Protein AF-A0A061ILE4-F1 (afdb_monomer_lite)

Sequence (255 aa):
MALQRTWSLLLLLVLTLLGLGLVQPSYGQNQMYQRFLRQHVSPQETGGNDNYCNLMMQRRKMTSRQCKHFNTFIHEDIWNIRGICSTSNIQCKNGRMNCHEGVMKVALVAAMEPSLKAWGLLVFLLCLQYSSLAQSTSRREFMEYHHLSPHKEFSGYSCDVLMTEKGLKPKISHSFVYMAWYKVEHICISGNWKDRYRNSYVWAQTPIKVLECHRENFKGKYIEKRSYNYVQFHCNADGYVDSIEDMKVLEPIFA

Secondary structure (DSSP, 8-state):
-HHHHHHHHHHHHHHHHHHTTSS--SHHHHHHHHHHHHHHB---TT--SHHHHHHHHHHTTSSSSS--SEEEEE-S-HHHHHHHTTSPPB--TTS-S-B------EEEEE-------SSHHHHHHHHHHHHTS---HHHHHHHHHTEE-TTS-GGG--HHHHHHHTT----SEEEEEES-HHHHHHHT--SSGGGSSS-EEEE-SS-EEEEEEEE-TTTSPEEEEEEEEEEEEEE-TTS-EEEEEEEEEEEE---

Organism: Cricetulus griseus (NCBI:txid10029)

InterPro domains:
  IPR001427 Pancreatic ribonuclease [PR00794] (53-72)
  IPR001427 Pancreatic ribonuclease [PR00794] (73-92)
  IPR023411 Ribonuclease A, active site [PS00127] (67-73)
  IPR023412 Ribonuclease A-domain [PF00074] (32-109)
  IPR023412 Ribonuclease A-domain [SM00092] (29-124)
  IPR036816 Ribonuclease A-like domain superfamily [G3DSA:3.10.130.10] (27-115)
  IPR036816 Ribonuclease A-like domain superfamily [G3DSA:3.10.130.10] (140-245)
  IPR036816 Ribonuclease A-like domain superfamily [SSF54076] (29-106)
  IPR036816 Ribonuclease A-like domain superfamily [SSF54076] (138-248)
  IPR042402 Epididymal secretory protein E3-alpha/beta [PTHR16788] (112-254)

Foldseek 3Di:
DVVVVVVVVVVVVVVVCVVVVVDDDVPVVVVVVVLCCLFAEDQDPPDADPVNVVVSCVVSVCCPPDHDQKGKHFNDDPVVVVVQQVAAFDQDPVRDRRDGDDDTDIHIHHDDDDDDPPVVVVVVVVCVVVVVPDDDPLLVQCCLFAEDEPVDPPVPDDPVVSCVVSVPDDDQKDKHWYDHSRVQLCQLDDPDPVNNFAWDKGKDPFWTWMWMWGADPPPRGTDIWIATWTWIFTAHRNSGTRDTDDIDGPGTDDD

pLDDT: mean 78.3, std 15.73, range [33.81, 98.0]

Radius of gyration: 24.51 Å; chains: 1; bounding box: 54×62×64 Å

Structure (mmCIF, N/CA/C/O backbone):
data_AF-A0A061ILE4-F1
#
_entry.id   AF-A0A061ILE4-F1
#
loop_
_atom_site.group_PDB
_atom_site.id
_atom_site.type_symbol
_atom_site.label_atom_id
_atom_site.label_alt_id
_atom_site.label_comp_id
_atom_site.label_asym_id
_atom_site.label_entity_id
_atom_site.label_seq_id
_atom_site.pdbx_PDB_ins_code
_atom_site.Cartn_x
_atom_site.Cartn_y
_atom_site.Cartn_z
_atom_site.occupancy
_atom_site.B_iso_or_equiv
_atom_site.auth_seq_id
_atom_site.auth_comp_id
_atom_site.auth_asym_id
_atom_site.auth_atom_id
_atom_site.pdbx_PDB_model_num
ATOM 1 N N . MET A 1 1 ? -25.001 38.928 -28.299 1.00 56.56 1 MET A N 1
ATOM 2 C CA . MET A 1 1 ? -24.396 38.697 -29.636 1.00 56.56 1 MET A CA 1
ATOM 3 C C . MET A 1 1 ? -22.861 38.698 -29.643 1.00 56.56 1 MET A C 1
ATOM 5 O O . MET A 1 1 ? -22.291 37.904 -30.376 1.00 56.56 1 MET A O 1
ATOM 9 N N . ALA A 1 2 ? -22.171 39.512 -28.829 1.00 57.16 2 ALA A N 1
ATOM 10 C CA . ALA A 1 2 ? -20.699 39.530 -28.791 1.00 57.16 2 ALA A CA 1
ATOM 11 C C . ALA A 1 2 ? -20.061 38.224 -28.264 1.00 57.16 2 ALA A C 1
ATOM 13 O O . ALA A 1 2 ? -19.090 37.750 -28.841 1.00 57.16 2 ALA A O 1
ATOM 14 N N . LEU A 1 3 ? -20.650 37.601 -27.234 1.00 56.75 3 LEU A N 1
ATOM 15 C CA . LEU A 1 3 ? -20.123 36.373 -26.622 1.00 56.75 3 LEU A CA 1
ATOM 16 C C . LEU A 1 3 ? -20.155 35.171 -27.585 1.00 56.75 3 LEU A C 1
ATOM 18 O O . LEU A 1 3 ? -19.170 34.474 -27.755 1.00 56.75 3 LEU A O 1
ATOM 22 N N . GLN A 1 4 ? -21.245 34.960 -28.319 1.00 67.69 4 GLN A N 1
ATOM 23 C CA . GLN A 1 4 ? -21.324 33.859 -29.290 1.00 67.69 4 GLN A CA 1
ATOM 24 C C . GLN A 1 4 ? -20.306 34.010 -30.438 1.00 67.69 4 GLN A C 1
ATOM 26 O O . GLN A 1 4 ? -19.781 33.026 -30.963 1.00 67.69 4 GLN A O 1
ATOM 31 N N . ARG A 1 5 ? -19.978 35.261 -30.787 1.00 69.75 5 ARG A N 1
ATOM 32 C CA . ARG A 1 5 ? -18.995 35.597 -31.818 1.00 69.75 5 ARG A CA 1
ATOM 33 C C . ARG A 1 5 ? -17.562 35.327 -31.350 1.00 69.75 5 ARG A C 1
ATOM 35 O O . ARG A 1 5 ? -16.776 34.807 -32.134 1.00 69.75 5 ARG A O 1
ATOM 42 N N . THR A 1 6 ? -17.232 35.597 -30.084 1.00 71.25 6 THR A N 1
ATOM 43 C CA . THR A 1 6 ? -15.897 35.298 -29.532 1.00 71.25 6 THR A CA 1
ATOM 44 C C . THR A 1 6 ? -15.646 33.799 -29.403 1.00 71.25 6 THR A C 1
ATOM 46 O O . THR A 1 6 ? -14.559 33.346 -29.746 1.00 71.25 6 THR A O 1
ATOM 49 N N . TRP A 1 7 ? -16.652 33.009 -29.016 1.00 73.81 7 TRP A N 1
ATOM 50 C CA . TRP A 1 7 ? -16.546 31.544 -28.969 1.00 73.81 7 TRP A CA 1
ATOM 51 C C . TRP A 1 7 ? -16.378 30.925 -30.358 1.00 73.81 7 TRP A C 1
ATOM 53 O O . TRP A 1 7 ? -15.570 30.018 -30.536 1.00 73.81 7 TRP A O 1
ATOM 63 N N . SER A 1 8 ? -17.089 31.457 -31.355 1.00 83.19 8 SER A N 1
ATOM 64 C CA . SER A 1 8 ? -16.958 31.005 -32.746 1.00 83.19 8 SER A CA 1
ATOM 65 C C . SER A 1 8 ? -15.560 31.290 -33.304 1.00 83.19 8 SER A C 1
ATOM 67 O O . SER A 1 8 ? -14.971 30.438 -33.964 1.00 83.19 8 SER A O 1
ATOM 69 N N . LEU A 1 9 ? -14.997 32.465 -32.996 1.00 79.94 9 LEU A N 1
ATOM 70 C CA . LEU A 1 9 ? -13.635 32.839 -33.390 1.00 79.94 9 LEU A CA 1
ATOM 71 C C . LEU A 1 9 ? -12.571 32.009 -32.658 1.00 79.94 9 LEU A C 1
ATOM 73 O O . LEU A 1 9 ? -11.593 31.601 -33.279 1.00 79.94 9 LEU A O 1
ATOM 77 N N . LEU A 1 10 ? -12.777 31.713 -31.371 1.00 80.75 10 LEU A N 1
ATOM 78 C CA . LEU A 1 10 ? -11.893 30.844 -30.589 1.00 80.75 10 LEU A CA 1
ATOM 79 C C . LEU A 1 10 ? -11.884 29.413 -31.148 1.00 80.75 10 LEU A C 1
ATOM 81 O O . LEU A 1 10 ? -10.821 28.821 -31.310 1.00 80.75 10 LEU A O 1
ATOM 85 N N . LEU A 1 11 ? -13.056 28.872 -31.491 1.00 82.19 11 LEU A N 1
ATOM 86 C CA . LEU A 1 11 ? -13.186 27.543 -32.089 1.00 82.19 11 LEU A CA 1
ATOM 87 C C . LEU A 1 11 ? -12.475 27.471 -33.449 1.00 82.19 11 LEU A C 1
ATOM 89 O O . LEU A 1 11 ? -11.732 26.526 -33.706 1.00 82.19 11 LEU A O 1
ATOM 93 N N . LEU A 1 12 ? -12.655 28.493 -34.293 1.00 81.75 12 LEU A N 1
ATOM 94 C CA . LEU A 1 12 ? -11.963 28.616 -35.579 1.00 81.75 12 LEU A CA 1
ATOM 95 C C . LEU A 1 12 ? -10.441 28.701 -35.409 1.00 81.75 12 LEU A C 1
ATOM 97 O O . LEU A 1 12 ? -9.725 28.034 -36.148 1.00 81.75 12 LEU A O 1
ATOM 101 N N . LEU A 1 13 ? -9.947 29.455 -34.422 1.00 79.44 13 LEU A N 1
ATOM 102 C CA . LEU A 1 13 ? -8.519 29.544 -34.099 1.00 79.44 13 LEU A CA 1
ATOM 103 C C . LEU A 1 13 ? -7.943 28.188 -33.658 1.00 79.44 13 LEU A C 1
ATOM 105 O O . LEU A 1 13 ? -6.858 27.801 -34.077 1.00 79.44 13 LEU A O 1
ATOM 109 N N . VAL A 1 14 ? -8.671 27.442 -32.826 1.00 76.44 14 VAL A N 1
ATOM 110 C CA . VAL A 1 14 ? -8.242 26.108 -32.379 1.00 76.44 14 VAL A CA 1
ATOM 111 C C . VAL A 1 14 ? -8.195 25.130 -33.557 1.00 76.44 14 VAL A C 1
ATOM 113 O O . VAL A 1 14 ? -7.222 24.390 -33.700 1.00 76.44 14 VAL A O 1
ATOM 116 N N . LEU A 1 15 ? -9.199 25.159 -34.439 1.00 78.50 15 LEU A N 1
ATOM 117 C CA . LEU A 1 15 ? -9.256 24.308 -35.631 1.00 78.50 15 LEU A CA 1
ATOM 118 C C . LEU A 1 15 ? -8.153 24.637 -36.645 1.00 78.50 15 LEU A C 1
ATOM 120 O O . LEU A 1 15 ? -7.571 23.718 -37.221 1.00 78.50 15 LEU A O 1
ATOM 124 N N . THR A 1 16 ? -7.819 25.916 -36.845 1.00 76.75 16 THR A N 1
ATOM 125 C CA . THR A 1 16 ? -6.712 26.310 -37.730 1.00 76.75 16 THR A CA 1
ATOM 126 C C . THR A 1 16 ? -5.359 25.912 -37.150 1.00 76.75 16 THR A C 1
ATOM 128 O O . THR A 1 16 ? -4.532 25.376 -37.883 1.00 76.75 16 THR A O 1
ATOM 131 N N . LEU A 1 17 ? -5.144 26.069 -35.840 1.00 69.38 17 LEU A N 1
ATOM 132 C CA . LEU A 1 17 ? -3.928 25.604 -35.159 1.00 69.38 17 LEU A CA 1
ATOM 133 C C . LEU A 1 17 ? -3.758 24.072 -35.221 1.00 69.38 17 LEU A C 1
ATOM 135 O O . LEU A 1 17 ? -2.635 23.593 -35.395 1.00 69.38 17 LEU A O 1
ATOM 139 N N . LEU A 1 18 ? -4.858 23.311 -35.133 1.00 65.50 18 LEU A N 1
ATOM 140 C CA . LEU A 1 18 ? -4.886 21.854 -35.342 1.00 65.50 18 LEU A CA 1
ATOM 141 C C . LEU A 1 18 ? -4.580 21.473 -36.800 1.00 65.50 18 LEU A C 1
ATOM 143 O O . LEU A 1 18 ? -3.800 20.553 -37.034 1.00 65.50 18 LEU A O 1
ATOM 147 N N . GLY A 1 19 ? -5.147 22.190 -37.778 1.00 70.56 19 GLY A N 1
ATOM 148 C CA . GLY A 1 19 ? -4.909 21.961 -39.210 1.00 70.56 19 GLY A CA 1
ATOM 149 C C . GLY A 1 19 ? -3.493 22.325 -39.675 1.00 70.56 19 GLY A C 1
ATOM 150 O O . GLY A 1 19 ? -2.942 21.656 -40.544 1.00 70.56 19 GLY A O 1
ATOM 151 N N . LEU A 1 20 ? -2.878 23.339 -39.058 1.00 69.00 20 LEU A N 1
ATOM 152 C CA . LEU A 1 20 ? -1.485 23.752 -39.286 1.00 69.00 20 LEU A CA 1
ATOM 153 C C . LEU A 1 20 ? -0.460 22.859 -38.562 1.00 69.00 20 LEU A C 1
ATOM 155 O O . LEU A 1 20 ? 0.741 23.058 -38.725 1.00 69.00 20 LEU A O 1
ATOM 159 N N . GLY A 1 21 ? -0.905 21.898 -37.741 1.00 56.22 21 GLY A N 1
ATOM 160 C CA . GLY A 1 21 ? -0.025 20.991 -36.994 1.00 56.22 21 GLY A CA 1
ATOM 161 C C . GLY A 1 21 ? 0.789 21.657 -35.876 1.00 56.22 21 GLY A C 1
ATOM 162 O O . GLY A 1 21 ? 1.669 21.018 -35.302 1.00 56.22 21 GLY A O 1
ATOM 163 N N . LEU A 1 22 ? 0.491 22.919 -35.543 1.00 55.38 22 LEU A N 1
ATOM 164 C CA . LEU A 1 22 ? 1.151 23.687 -34.477 1.00 55.38 22 LEU A CA 1
ATOM 165 C C . LEU A 1 22 ? 0.725 23.224 -33.074 1.00 55.38 22 LEU A C 1
ATOM 167 O O . LEU A 1 22 ? 1.391 23.531 -32.088 1.00 55.38 22 LEU A O 1
ATOM 171 N N . VAL A 1 23 ? -0.361 22.451 -32.988 1.00 47.84 23 VAL A N 1
ATOM 172 C CA . VAL A 1 23 ? -0.778 21.714 -31.793 1.00 47.84 23 VAL A CA 1
ATOM 173 C C . VAL A 1 23 ? -0.857 20.235 -32.158 1.00 47.84 23 VAL A C 1
ATOM 175 O O . VAL A 1 23 ? -1.800 19.793 -32.811 1.00 47.84 23 VAL A O 1
ATOM 178 N N . GLN A 1 24 ? 0.145 19.459 -31.743 1.00 43.94 24 GLN A N 1
ATOM 179 C CA . GLN A 1 24 ? 0.098 18.003 -31.841 1.00 43.94 24 GLN A CA 1
ATOM 180 C C . GLN A 1 24 ? -0.655 17.432 -30.630 1.00 43.94 24 GLN A C 1
ATOM 182 O O . GLN A 1 24 ? -0.154 17.527 -29.507 1.00 43.94 24 GLN A O 1
ATOM 187 N N . PRO A 1 25 ? -1.826 16.795 -30.802 1.00 42.69 25 PRO A N 1
ATOM 188 C CA . PRO A 1 25 ? -2.352 15.910 -29.771 1.00 42.69 25 PRO A CA 1
ATOM 189 C C . PRO A 1 25 ? -1.320 14.808 -29.470 1.00 42.69 25 PRO A C 1
ATOM 191 O O . PRO A 1 25 ? -0.676 14.289 -30.382 1.00 42.69 25 PRO A O 1
ATOM 194 N N . SER A 1 26 ? -1.144 14.453 -28.193 1.00 44.19 26 SER A N 1
ATOM 195 C CA . SER A 1 26 ? -0.094 13.560 -27.665 1.00 44.19 26 SER A CA 1
ATOM 196 C C . SER A 1 26 ? -0.227 12.076 -28.074 1.00 44.19 26 SER A C 1
ATOM 198 O O . SER A 1 26 ? 0.089 11.161 -27.311 1.00 44.19 26 SER A O 1
ATOM 200 N N . TYR A 1 27 ? -0.654 11.791 -29.306 1.00 39.25 27 TYR A N 1
ATOM 201 C CA . TYR A 1 27 ? -0.860 10.442 -29.841 1.00 39.25 27 TYR A CA 1
ATOM 202 C C . TYR A 1 27 ? 0.393 9.547 -29.768 1.00 39.25 27 TYR A C 1
ATOM 204 O O . TYR A 1 27 ? 0.265 8.327 -29.634 1.00 39.25 27 TYR A O 1
ATOM 212 N N . GLY A 1 28 ? 1.604 10.122 -29.774 1.00 39.50 28 GLY A N 1
ATOM 213 C CA . GLY A 1 28 ? 2.863 9.374 -29.634 1.00 39.50 28 GLY A CA 1
ATOM 214 C C . GLY A 1 28 ? 3.064 8.716 -28.259 1.00 39.50 28 GLY A C 1
ATOM 215 O O . GLY A 1 28 ? 3.696 7.662 -28.159 1.00 39.50 28 GLY A O 1
ATOM 216 N N . GLN A 1 29 ? 2.475 9.280 -27.201 1.00 50.94 29 GLN A N 1
ATOM 217 C CA . GLN A 1 29 ? 2.548 8.736 -25.840 1.00 50.94 29 GLN A CA 1
ATOM 218 C C . GLN A 1 29 ? 1.704 7.463 -25.702 1.00 50.94 29 GLN A C 1
ATOM 220 O O . GLN A 1 29 ? 2.100 6.526 -25.007 1.00 50.94 29 GLN A O 1
ATOM 225 N N . ASN A 1 30 ? 0.584 7.384 -26.433 1.00 63.62 30 ASN A N 1
ATOM 226 C CA . ASN A 1 30 ? -0.326 6.246 -26.368 1.00 63.62 30 ASN A CA 1
ATOM 227 C C . ASN A 1 30 ? 0.319 4.986 -26.972 1.00 63.62 30 ASN A C 1
ATOM 229 O O . ASN A 1 30 ? 0.338 3.949 -26.325 1.00 63.62 30 ASN A O 1
ATOM 233 N N . GLN A 1 31 ? 0.967 5.057 -28.142 1.00 81.69 31 GLN A N 1
ATOM 234 C CA . GLN A 1 31 ? 1.582 3.864 -28.753 1.00 81.69 31 GLN A CA 1
ATOM 235 C C . GLN A 1 31 ? 2.745 3.279 -27.937 1.00 81.69 31 GLN A C 1
ATOM 237 O O . GLN A 1 31 ? 2.834 2.058 -27.780 1.00 81.69 31 GLN A O 1
ATOM 242 N N . MET A 1 32 ? 3.630 4.123 -27.395 1.00 83.81 32 MET A N 1
ATOM 243 C CA . MET A 1 32 ? 4.728 3.660 -26.535 1.00 83.81 32 MET A CA 1
ATOM 244 C C . MET A 1 32 ? 4.200 3.044 -25.241 1.00 83.81 32 MET A C 1
ATOM 246 O O . MET A 1 32 ? 4.666 1.979 -24.835 1.00 83.81 32 MET A O 1
ATOM 250 N N . TYR A 1 33 ? 3.187 3.666 -24.638 1.00 82.31 33 TYR A N 1
ATOM 251 C CA . TYR A 1 33 ? 2.532 3.147 -23.446 1.00 82.31 33 TYR A CA 1
ATOM 252 C C . TYR A 1 33 ? 1.819 1.814 -23.711 1.00 82.31 33 TYR A C 1
ATOM 254 O O . TYR A 1 33 ? 2.045 0.848 -22.987 1.00 82.31 33 TYR A O 1
ATOM 262 N N . GLN A 1 34 ? 1.057 1.692 -24.802 1.00 87.44 34 GLN A N 1
ATOM 263 C CA . GLN A 1 34 ? 0.435 0.420 -25.191 1.00 87.44 34 GLN A CA 1
ATOM 264 C C . GLN A 1 34 ? 1.481 -0.662 -25.476 1.00 87.44 34 GLN A C 1
ATOM 266 O O . GLN A 1 34 ? 1.310 -1.825 -25.100 1.00 87.44 34 GLN A O 1
ATOM 271 N N . ARG A 1 35 ? 2.608 -0.296 -26.101 1.00 90.44 35 ARG A N 1
ATOM 272 C CA . ARG A 1 35 ? 3.732 -1.217 -26.295 1.00 90.44 35 ARG A CA 1
ATOM 273 C C . ARG A 1 35 ? 4.306 -1.671 -24.956 1.00 90.44 35 ARG A C 1
ATOM 275 O O . ARG A 1 35 ? 4.562 -2.865 -24.820 1.00 90.44 35 ARG A O 1
ATOM 282 N N . PHE A 1 36 ? 4.482 -0.764 -23.997 1.00 91.56 36 PHE A N 1
ATOM 283 C CA . PHE A 1 36 ? 4.922 -1.095 -22.645 1.00 91.56 36 PHE A CA 1
ATOM 284 C C . PHE A 1 36 ? 3.949 -2.069 -21.972 1.00 91.56 36 PHE A C 1
ATOM 286 O O . PHE A 1 36 ? 4.380 -3.144 -21.568 1.00 91.56 36 PHE A O 1
ATOM 293 N N . LEU A 1 37 ? 2.644 -1.780 -21.953 1.00 90.44 37 LEU A N 1
ATOM 294 C CA . LEU A 1 37 ? 1.636 -2.669 -21.360 1.00 90.44 37 LEU A CA 1
ATOM 295 C C . LEU A 1 37 ? 1.667 -4.067 -21.988 1.00 90.44 37 LEU A C 1
ATOM 297 O O . LEU A 1 37 ? 1.739 -5.078 -21.287 1.00 90.44 37 LEU A O 1
ATOM 301 N N . ARG A 1 38 ? 1.705 -4.137 -23.323 1.00 91.56 38 ARG A N 1
ATOM 302 C CA . ARG A 1 38 ? 1.793 -5.406 -24.054 1.00 91.56 38 ARG A CA 1
ATOM 303 C C . ARG A 1 38 ? 3.070 -6.178 -23.722 1.00 91.56 38 ARG A C 1
ATOM 305 O O . ARG A 1 38 ? 3.010 -7.399 -23.609 1.00 91.56 38 ARG A O 1
ATOM 312 N N . GLN A 1 39 ? 4.221 -5.517 -23.635 1.00 92.25 39 GLN A N 1
ATOM 313 C CA . GLN A 1 39 ? 5.498 -6.210 -23.444 1.00 92.25 39 GLN A CA 1
ATOM 314 C C . GLN A 1 39 ? 5.790 -6.532 -21.980 1.00 92.25 39 GLN A C 1
ATOM 316 O O . GLN A 1 39 ? 6.423 -7.546 -21.717 1.00 92.25 39 GLN A O 1
ATOM 321 N N . HIS A 1 40 ? 5.320 -5.710 -21.045 1.00 91.62 40 HIS A N 1
ATOM 322 C CA . HIS A 1 40 ? 5.820 -5.711 -19.676 1.00 91.62 40 HIS A CA 1
ATOM 323 C C . HIS A 1 40 ? 4.754 -5.888 -18.605 1.00 91.62 40 HIS A C 1
ATOM 325 O O . HIS A 1 40 ? 5.137 -6.147 -17.480 1.00 91.62 40 HIS A O 1
ATOM 331 N N . VAL A 1 41 ? 3.452 -5.803 -18.894 1.00 90.31 41 VAL A N 1
ATOM 332 C CA . VAL A 1 41 ? 2.419 -5.889 -17.843 1.00 90.31 41 VAL A CA 1
ATOM 333 C C . VAL A 1 41 ? 1.591 -7.167 -17.976 1.00 90.31 41 VAL A C 1
ATOM 335 O O . VAL A 1 41 ? 1.046 -7.479 -19.045 1.00 90.31 41 VAL A O 1
ATOM 338 N N . SER A 1 42 ? 1.512 -7.926 -16.884 1.00 87.25 42 SER A N 1
ATOM 339 C CA . SER A 1 42 ? 0.733 -9.159 -16.774 1.00 87.25 42 SER A CA 1
ATOM 340 C C . SER A 1 42 ? 0.231 -9.357 -15.336 1.00 87.25 42 SER A C 1
ATOM 342 O O . SER A 1 42 ? 0.879 -10.041 -14.553 1.00 87.25 42 SER A O 1
ATOM 344 N N . PRO A 1 43 ? -0.927 -8.782 -14.970 1.00 71.94 43 PRO A N 1
ATOM 345 C CA . PRO A 1 43 ? -1.397 -8.730 -13.580 1.00 71.94 43 PRO A CA 1
ATOM 346 C C . PRO A 1 43 ? -1.775 -10.086 -12.953 1.00 71.94 43 PRO A C 1
ATOM 348 O O . PRO A 1 43 ? -2.121 -10.132 -11.782 1.00 71.94 43 PRO A O 1
ATOM 351 N N . GLN A 1 44 ? -1.760 -11.193 -13.706 1.00 68.25 44 GLN A N 1
ATOM 352 C CA . GLN A 1 44 ? -2.119 -12.511 -13.168 1.00 68.25 44 GLN A CA 1
ATOM 353 C C . GLN A 1 44 ? -1.039 -13.029 -12.211 1.00 68.25 44 GLN A C 1
ATOM 355 O O . GLN A 1 44 ? 0.113 -13.187 -12.608 1.00 68.25 44 GLN A O 1
ATOM 360 N N . GLU A 1 45 ? -1.418 -13.328 -10.966 1.00 57.56 45 GLU A N 1
ATOM 361 C CA . GLU A 1 45 ? -0.486 -13.641 -9.871 1.00 57.56 45 GLU A CA 1
ATOM 362 C C . GLU A 1 45 ? 0.276 -14.970 -10.009 1.00 57.56 45 GLU A C 1
ATOM 364 O O . GLU A 1 45 ? 1.309 -15.156 -9.358 1.00 57.56 45 GLU A O 1
ATOM 369 N N . THR A 1 46 ? -0.205 -15.879 -10.862 1.00 58.47 46 THR A N 1
ATOM 370 C CA . THR A 1 46 ? 0.284 -17.262 -11.013 1.00 58.47 46 THR A CA 1
ATOM 371 C C . THR A 1 46 ? 1.352 -17.449 -12.099 1.00 58.47 46 THR A C 1
ATOM 373 O O . THR A 1 46 ? 1.666 -18.577 -12.478 1.00 58.47 46 THR A O 1
ATOM 376 N N . GLY A 1 47 ? 1.943 -16.364 -12.605 1.00 59.75 47 GLY A N 1
ATOM 377 C CA . GLY A 1 47 ? 3.026 -16.425 -13.589 1.00 59.75 47 GLY A CA 1
ATOM 378 C C . GLY A 1 47 ? 4.421 -16.418 -12.962 1.00 59.75 47 GLY A C 1
ATOM 379 O O . GLY A 1 47 ? 4.669 -15.713 -11.988 1.00 59.75 47 GLY A O 1
ATOM 380 N N . GLY A 1 48 ? 5.340 -17.202 -13.532 1.00 65.06 48 GLY A N 1
ATOM 381 C CA . GLY A 1 48 ? 6.742 -17.245 -13.094 1.00 65.06 48 GLY A CA 1
ATOM 382 C C . GLY A 1 48 ? 7.506 -18.518 -13.461 1.00 65.06 48 GLY A C 1
ATOM 383 O O . GLY A 1 48 ? 8.726 -18.528 -13.364 1.00 65.06 48 GLY A O 1
ATOM 384 N N . ASN A 1 49 ? 6.818 -19.578 -13.901 1.00 73.19 49 ASN A N 1
ATOM 385 C CA . ASN A 1 49 ? 7.476 -20.760 -14.462 1.00 73.19 49 ASN A CA 1
ATOM 386 C C . ASN A 1 49 ? 7.846 -20.559 -15.945 1.00 73.19 49 ASN A C 1
ATOM 388 O O . ASN A 1 49 ? 7.285 -19.703 -16.636 1.00 73.19 49 ASN A O 1
ATOM 392 N N . ASP A 1 50 ? 8.760 -21.384 -16.456 1.00 78.50 50 ASP A N 1
ATOM 393 C CA . ASP A 1 50 ? 9.251 -21.282 -17.839 1.00 78.50 50 ASP A CA 1
ATOM 394 C C . ASP A 1 50 ? 8.124 -21.394 -18.875 1.00 78.50 50 ASP A C 1
ATOM 396 O O . ASP A 1 50 ? 8.117 -20.688 -19.885 1.00 78.50 50 ASP A O 1
ATOM 400 N N . ASN A 1 51 ? 7.115 -22.224 -18.597 1.00 82.06 51 ASN A N 1
ATOM 401 C CA . ASN A 1 51 ? 5.946 -22.390 -19.462 1.00 82.06 51 ASN A CA 1
ATOM 402 C C . ASN A 1 51 ? 5.139 -21.094 -19.595 1.00 82.06 51 ASN A C 1
ATOM 404 O O . ASN A 1 51 ? 4.770 -20.708 -20.706 1.00 82.06 51 ASN A O 1
ATOM 408 N N . TYR A 1 52 ? 4.895 -20.399 -18.484 1.00 84.19 52 TYR A N 1
ATOM 409 C CA . TYR A 1 52 ? 4.252 -19.091 -18.476 1.00 84.19 52 TYR A CA 1
ATOM 410 C C . TYR A 1 52 ? 5.073 -18.081 -19.281 1.00 84.19 52 TYR A C 1
ATOM 412 O O . TYR A 1 52 ? 4.530 -17.406 -20.156 1.00 84.19 52 TYR A O 1
ATOM 420 N N . CYS A 1 53 ? 6.383 -18.014 -19.043 1.00 80.94 53 CYS A N 1
ATOM 421 C CA . CYS A 1 53 ? 7.283 -17.103 -19.746 1.00 80.94 53 CYS A CA 1
ATOM 422 C C . CYS A 1 53 ? 7.252 -17.333 -21.266 1.00 80.94 53 CYS A C 1
ATOM 424 O O . CYS A 1 53 ? 7.017 -16.391 -22.030 1.00 80.94 53 CYS A O 1
ATOM 426 N N . ASN A 1 54 ? 7.388 -18.585 -21.706 1.00 83.12 54 ASN A N 1
ATOM 427 C CA . ASN A 1 54 ? 7.336 -18.974 -23.117 1.00 83.12 54 ASN A CA 1
ATOM 428 C C . ASN A 1 54 ? 5.989 -18.620 -23.760 1.00 83.12 54 ASN A C 1
ATOM 430 O O . ASN A 1 54 ? 5.943 -17.982 -24.818 1.00 83.12 54 ASN A O 1
ATOM 434 N N . LEU A 1 55 ? 4.887 -18.966 -23.091 1.00 87.12 55 LEU A N 1
ATOM 435 C CA . LEU A 1 55 ? 3.533 -18.669 -23.551 1.00 87.12 55 LEU A CA 1
ATOM 436 C C . LEU A 1 55 ? 3.305 -17.159 -23.697 1.00 87.12 55 LEU A C 1
ATOM 438 O O . LEU A 1 55 ? 2.741 -16.699 -24.693 1.00 87.12 55 LEU A O 1
ATOM 442 N N . MET A 1 56 ? 3.751 -16.372 -22.719 1.00 89.00 56 MET A N 1
ATOM 443 C CA . MET A 1 56 ? 3.566 -14.924 -22.715 1.00 89.00 56 MET A CA 1
ATOM 444 C C . MET A 1 56 ? 4.393 -14.238 -23.799 1.00 89.00 56 MET A C 1
ATOM 446 O O . MET A 1 56 ? 3.873 -13.363 -24.493 1.00 89.00 56 MET A O 1
ATOM 450 N N . MET A 1 57 ? 5.637 -14.662 -24.026 1.00 89.44 57 MET A N 1
ATOM 451 C CA . MET A 1 57 ? 6.462 -14.139 -25.121 1.00 89.44 57 MET A CA 1
ATOM 452 C C . MET A 1 57 ? 5.804 -14.361 -26.491 1.00 89.44 57 MET A C 1
ATOM 454 O O . MET A 1 57 ? 5.775 -13.444 -27.321 1.00 89.44 57 MET A O 1
ATOM 458 N N . GLN A 1 58 ? 5.203 -15.537 -26.705 1.00 88.81 58 GLN A N 1
ATOM 459 C CA . GLN A 1 58 ? 4.475 -15.865 -27.934 1.00 88.81 58 GLN A CA 1
ATOM 460 C C . GLN A 1 58 ? 3.177 -15.061 -28.070 1.00 88.81 58 GLN A C 1
ATOM 462 O O . GLN A 1 58 ? 2.992 -14.344 -29.057 1.00 88.81 58 GLN A O 1
ATOM 467 N N . ARG A 1 59 ? 2.298 -15.102 -27.057 1.00 90.50 59 ARG A N 1
ATOM 468 C CA . ARG A 1 59 ? 1.003 -14.391 -27.061 1.00 90.50 59 ARG A CA 1
ATOM 469 C C . ARG A 1 59 ? 1.167 -12.891 -27.259 1.00 90.50 59 ARG A C 1
ATOM 471 O O . ARG A 1 59 ? 0.369 -12.253 -27.943 1.00 90.50 59 ARG A O 1
ATOM 478 N N . ARG A 1 60 ? 2.227 -12.314 -26.693 1.00 91.25 60 ARG A N 1
ATOM 479 C CA . ARG A 1 60 ? 2.530 -10.887 -26.815 1.00 91.25 60 ARG A CA 1
ATOM 480 C C . ARG A 1 60 ? 3.314 -10.557 -28.082 1.00 91.25 60 ARG A C 1
ATOM 482 O O . ARG A 1 60 ? 3.733 -9.413 -28.203 1.00 91.25 60 ARG A O 1
ATOM 489 N N . LYS A 1 61 ? 3.479 -11.480 -29.040 1.00 91.88 61 LYS A N 1
ATOM 490 C CA . LYS A 1 61 ? 4.185 -11.275 -30.322 1.00 91.88 61 LYS A CA 1
ATOM 491 C C . LYS A 1 61 ? 5.600 -10.716 -30.123 1.00 91.88 61 LYS A C 1
ATOM 493 O O . LYS A 1 61 ? 5.975 -9.731 -30.759 1.00 91.88 61 LYS A O 1
ATOM 498 N N . MET A 1 62 ? 6.349 -11.291 -29.184 1.00 91.44 62 MET A N 1
ATOM 499 C CA . MET A 1 62 ? 7.761 -10.964 -28.929 1.00 91.44 62 MET A CA 1
ATOM 500 C C . MET A 1 62 ? 8.725 -12.039 -29.449 1.00 91.44 62 MET A C 1
ATOM 502 O O . MET A 1 62 ? 9.936 -11.887 -29.324 1.00 91.44 62 MET A O 1
ATOM 506 N N . THR A 1 63 ? 8.186 -13.097 -30.057 1.00 88.44 63 THR A N 1
ATOM 507 C CA . THR A 1 63 ? 8.929 -14.166 -30.742 1.00 88.44 63 THR A CA 1
ATOM 508 C C . THR A 1 63 ? 8.759 -14.130 -32.265 1.00 88.44 63 THR A C 1
ATOM 510 O O . THR A 1 63 ? 9.377 -14.914 -32.975 1.00 88.44 63 THR A O 1
ATOM 513 N N . SER A 1 64 ? 7.906 -13.242 -32.789 1.00 83.19 64 SER A N 1
ATOM 514 C CA . SER A 1 64 ? 7.603 -13.152 -34.222 1.00 83.19 64 SER A CA 1
ATOM 515 C C . SER A 1 64 ? 8.549 -12.175 -34.922 1.00 83.19 64 SER A C 1
ATOM 517 O O . SER A 1 64 ? 8.762 -11.070 -34.424 1.00 83.19 64 SER A O 1
ATOM 519 N N . ARG A 1 65 ? 9.067 -12.560 -36.098 1.00 83.25 65 ARG A N 1
ATOM 520 C CA . ARG A 1 65 ? 10.072 -11.853 -36.925 1.00 83.25 65 ARG A CA 1
ATOM 521 C C . ARG A 1 65 ? 11.454 -11.721 -36.283 1.00 83.25 65 ARG A C 1
ATOM 523 O O . ARG A 1 65 ? 12.435 -12.113 -36.895 1.00 83.25 65 ARG A O 1
ATOM 530 N N . GLN A 1 66 ? 11.526 -11.205 -35.062 1.00 81.69 66 GLN A N 1
ATOM 531 C CA . GLN A 1 66 ? 12.748 -11.114 -34.272 1.00 81.69 66 GLN A CA 1
ATOM 532 C C . GLN A 1 66 ? 12.431 -11.517 -32.835 1.00 81.69 66 GLN A C 1
ATOM 534 O O . GLN A 1 66 ? 11.519 -10.966 -32.214 1.00 81.69 66 GLN A O 1
ATOM 539 N N . CYS A 1 67 ? 13.178 -12.488 -32.313 1.00 83.75 67 CYS A N 1
ATOM 540 C CA . CYS A 1 67 ? 13.000 -12.942 -30.944 1.00 83.75 67 CYS A CA 1
ATOM 541 C C . CYS A 1 67 ? 13.626 -11.935 -29.977 1.00 83.75 67 CYS A C 1
ATOM 543 O O . CYS A 1 67 ? 14.812 -11.622 -30.069 1.00 83.75 67 CYS A O 1
ATOM 545 N N . LYS A 1 68 ? 12.830 -11.418 -29.040 1.00 84.69 68 LYS A N 1
ATOM 546 C CA . LYS A 1 68 ? 13.345 -10.578 -27.960 1.00 84.69 68 LYS A CA 1
ATOM 547 C C . LYS A 1 68 ? 14.043 -11.474 -26.930 1.00 84.69 68 LYS A C 1
ATOM 549 O O . LYS A 1 68 ? 13.382 -12.261 -26.264 1.00 84.69 68 LYS A O 1
ATOM 554 N N . HIS A 1 69 ? 15.362 -11.326 -26.796 1.00 83.69 69 HIS A N 1
ATOM 555 C CA . HIS A 1 69 ? 16.200 -12.193 -25.951 1.00 83.69 69 HIS A CA 1
ATOM 556 C C . HIS A 1 69 ? 15.913 -12.086 -24.449 1.00 83.69 69 HIS A C 1
ATOM 558 O O . HIS A 1 69 ? 15.999 -13.083 -23.738 1.00 83.69 69 HIS A O 1
ATOM 564 N N . PHE A 1 70 ? 15.560 -10.885 -23.980 1.00 85.00 70 PHE A N 1
ATOM 565 C CA . PHE A 1 70 ? 15.266 -10.623 -22.574 1.00 85.00 70 PHE A CA 1
ATOM 566 C C . PHE A 1 70 ? 13.977 -9.830 -22.430 1.00 85.00 70 PHE A C 1
ATOM 568 O O . PHE A 1 70 ? 13.728 -8.867 -23.167 1.00 85.00 70 PHE A O 1
ATOM 575 N N . ASN A 1 71 ? 13.161 -10.206 -21.454 1.00 88.31 71 ASN A N 1
ATOM 576 C CA . ASN A 1 71 ? 11.972 -9.451 -21.104 1.00 88.31 71 ASN A CA 1
ATOM 577 C C . ASN A 1 71 ? 11.610 -9.630 -19.629 1.00 88.31 71 ASN A C 1
ATOM 579 O O . ASN A 1 71 ? 11.911 -10.652 -19.026 1.00 88.31 71 ASN A O 1
ATOM 583 N N . THR A 1 72 ? 10.909 -8.648 -19.075 1.00 88.31 72 THR A N 1
ATOM 584 C CA . THR A 1 72 ? 10.390 -8.689 -17.707 1.00 88.31 72 THR A CA 1
ATOM 585 C C . THR A 1 72 ? 8.886 -8.477 -17.756 1.00 88.31 72 THR A C 1
ATOM 587 O O . THR A 1 72 ? 8.437 -7.508 -18.375 1.00 88.31 72 THR A O 1
ATOM 590 N N . PHE A 1 73 ? 8.122 -9.361 -17.119 1.00 89.50 73 PHE A N 1
ATOM 591 C CA . PHE A 1 73 ? 6.685 -9.201 -16.906 1.00 89.50 73 PHE A CA 1
ATOM 592 C C . PHE A 1 73 ? 6.420 -8.760 -15.467 1.00 89.50 73 PHE A C 1
ATOM 594 O O . PHE A 1 73 ? 6.854 -9.413 -14.529 1.00 89.50 73 PHE A O 1
ATOM 601 N N . ILE A 1 74 ? 5.713 -7.650 -15.311 1.00 88.06 74 ILE A N 1
ATOM 602 C CA . ILE A 1 74 ? 5.319 -7.027 -14.053 1.00 88.06 74 ILE A CA 1
ATOM 603 C C . ILE A 1 74 ? 3.936 -7.560 -13.679 1.00 88.06 74 ILE A C 1
ATOM 605 O O . ILE A 1 74 ? 2.985 -7.433 -14.460 1.00 88.06 74 ILE A O 1
ATOM 609 N N . HIS A 1 75 ? 3.846 -8.143 -12.489 1.00 86.69 75 HIS A N 1
ATOM 610 C CA . HIS A 1 75 ? 2.651 -8.766 -11.926 1.00 86.69 75 HIS A CA 1
ATOM 611 C C . HIS A 1 75 ? 1.946 -7.823 -10.955 1.00 86.69 75 HIS A C 1
ATOM 613 O O . HIS A 1 75 ? 1.778 -8.139 -9.784 1.00 86.69 75 HIS A O 1
ATOM 619 N N . GLU A 1 76 ? 1.579 -6.644 -11.451 1.00 81.31 76 GLU A N 1
ATOM 620 C CA . GLU A 1 76 ? 0.978 -5.574 -10.654 1.00 81.31 76 GLU A CA 1
ATOM 621 C C . GLU A 1 76 ? -0.173 -4.917 -11.403 1.00 81.31 76 GLU A C 1
ATOM 623 O O . GLU A 1 76 ? -0.252 -4.971 -12.639 1.00 81.31 76 GLU A O 1
ATOM 628 N N . ASP A 1 77 ? -1.063 -4.273 -10.652 1.00 75.62 77 ASP A N 1
ATOM 629 C CA . ASP A 1 77 ? -2.129 -3.484 -11.246 1.00 75.62 77 ASP A CA 1
ATOM 630 C C . ASP A 1 77 ? -1.594 -2.198 -11.895 1.00 75.62 77 ASP A C 1
ATOM 632 O O . ASP A 1 77 ? -0.535 -1.653 -11.568 1.00 75.62 77 ASP A O 1
ATOM 636 N N . ILE A 1 78 ? -2.350 -1.706 -12.873 1.00 78.38 78 ILE A N 1
ATOM 637 C CA . ILE A 1 78 ? -1.920 -0.583 -13.703 1.00 78.38 78 ILE A CA 1
ATOM 638 C C . ILE A 1 78 ? -1.823 0.733 -12.924 1.00 78.38 78 ILE A C 1
ATOM 640 O O . ILE A 1 78 ? -1.063 1.618 -13.323 1.00 78.38 78 ILE A O 1
ATOM 644 N N . TRP A 1 79 ? -2.569 0.869 -11.825 1.00 70.06 79 TRP A N 1
ATOM 645 C CA . TRP A 1 79 ? -2.545 2.054 -10.976 1.00 70.06 79 TRP A CA 1
ATOM 646 C C . TRP A 1 79 ? -1.270 2.083 -10.140 1.00 70.06 79 TRP A C 1
ATOM 648 O O . TRP A 1 79 ? -0.623 3.126 -10.072 1.00 70.06 79 TRP A O 1
ATOM 658 N N . ASN A 1 80 ? -0.832 0.934 -9.624 1.00 70.12 80 ASN A N 1
ATOM 659 C CA . ASN A 1 80 ? 0.452 0.786 -8.938 1.00 70.12 80 ASN A CA 1
ATOM 660 C C . ASN A 1 80 ? 1.622 1.129 -9.852 1.00 70.12 80 ASN A C 1
ATOM 662 O O . ASN A 1 80 ? 2.517 1.872 -9.454 1.00 70.12 80 ASN A O 1
ATOM 666 N N . ILE A 1 81 ? 1.593 0.637 -11.092 1.00 79.19 81 ILE A N 1
ATOM 667 C CA . ILE A 1 81 ? 2.635 0.933 -12.080 1.00 79.19 81 ILE A CA 1
ATOM 668 C C . ILE A 1 81 ? 2.660 2.431 -12.407 1.00 79.19 81 ILE A C 1
ATOM 670 O O . ILE A 1 81 ? 3.734 3.024 -12.478 1.00 79.19 81 ILE A O 1
ATOM 674 N N . ARG A 1 82 ? 1.490 3.065 -12.570 1.00 75.56 82 ARG A N 1
ATOM 675 C CA . ARG A 1 82 ? 1.397 4.520 -12.779 1.00 75.56 82 ARG A CA 1
ATOM 676 C C . ARG A 1 82 ? 1.890 5.318 -11.577 1.00 75.56 82 ARG A C 1
ATOM 678 O O . ARG A 1 82 ? 2.519 6.348 -11.781 1.00 75.56 82 ARG A O 1
ATOM 685 N N . GLY A 1 83 ? 1.648 4.833 -10.361 1.00 69.88 83 GLY A N 1
ATOM 686 C CA . GLY A 1 83 ? 2.129 5.459 -9.131 1.00 69.88 83 GLY A CA 1
ATOM 687 C C . GLY A 1 83 ? 3.653 5.583 -9.073 1.00 69.88 83 GLY A C 1
ATOM 688 O O . GLY A 1 83 ? 4.153 6.553 -8.514 1.00 69.88 83 GLY A O 1
ATOM 689 N N . ILE A 1 84 ? 4.403 4.681 -9.726 1.00 76.94 84 ILE A N 1
ATOM 690 C CA . ILE A 1 84 ? 5.869 4.804 -9.820 1.00 76.94 84 ILE A CA 1
ATOM 691 C C . ILE A 1 84 ? 6.264 6.103 -10.534 1.00 76.94 84 ILE A C 1
ATOM 693 O O . ILE A 1 84 ? 7.221 6.750 -10.138 1.00 76.94 84 ILE A O 1
ATOM 697 N N . CYS A 1 85 ? 5.512 6.551 -11.542 1.00 75.38 85 CYS A N 1
ATOM 698 C CA . CYS A 1 85 ? 5.818 7.800 -12.246 1.00 75.38 85 CYS A CA 1
ATOM 699 C C . CYS A 1 85 ? 5.687 9.055 -11.363 1.00 75.38 85 CYS A C 1
ATOM 701 O O . CYS A 1 85 ? 6.051 10.144 -11.799 1.00 75.38 85 CYS A O 1
ATOM 703 N N . SER A 1 86 ? 5.156 8.920 -10.146 1.00 74.19 86 SER A N 1
ATOM 704 C CA . SER A 1 86 ? 5.082 9.986 -9.145 1.00 74.19 86 SER A CA 1
ATOM 705 C C . SER A 1 86 ? 6.229 9.941 -8.128 1.00 74.19 86 SER A C 1
ATOM 707 O O . SER A 1 86 ? 6.336 10.847 -7.302 1.00 74.19 86 SER A O 1
ATOM 709 N N . THR A 1 87 ? 7.109 8.932 -8.183 1.00 65.62 87 THR A N 1
ATOM 710 C CA . THR A 1 87 ? 8.327 8.897 -7.361 1.00 65.62 87 THR A CA 1
ATOM 711 C C . THR A 1 87 ? 9.393 9.832 -7.925 1.00 65.62 87 THR A C 1
ATOM 713 O O . THR A 1 87 ? 9.280 10.351 -9.038 1.00 65.62 87 THR A O 1
ATOM 716 N N . SER A 1 88 ? 10.436 10.089 -7.137 1.00 63.97 88 SER A N 1
ATOM 717 C CA . SER A 1 88 ? 11.499 11.016 -7.514 1.00 63.97 88 SER A CA 1
ATOM 718 C C . SER A 1 88 ? 12.196 10.609 -8.811 1.00 63.97 88 SER A C 1
ATOM 720 O O . SER A 1 88 ? 12.498 9.437 -9.035 1.00 63.97 88 SER A O 1
ATOM 722 N N . ASN A 1 89 ? 12.478 11.607 -9.650 1.00 72.69 89 ASN A N 1
ATOM 723 C CA . ASN A 1 89 ? 13.205 11.402 -10.893 1.00 72.69 89 ASN A CA 1
ATOM 724 C C . ASN A 1 89 ? 14.621 10.900 -10.602 1.00 72.69 89 ASN A C 1
ATOM 726 O O . ASN A 1 89 ? 15.384 11.542 -9.878 1.00 72.69 89 ASN A O 1
ATOM 730 N N . ILE A 1 90 ? 14.988 9.800 -11.244 1.00 75.00 90 ILE A N 1
ATOM 731 C CA . ILE A 1 90 ? 16.338 9.251 -11.260 1.00 75.00 90 ILE A CA 1
ATOM 732 C C . ILE A 1 90 ? 16.916 9.298 -12.675 1.00 75.00 90 ILE A C 1
ATOM 734 O O . ILE A 1 90 ? 16.195 9.400 -13.678 1.00 75.00 90 ILE A O 1
ATOM 738 N N . GLN A 1 91 ? 18.240 9.208 -12.758 1.00 82.94 91 GLN A N 1
ATOM 739 C CA . GLN A 1 91 ? 18.936 9.148 -14.033 1.00 82.94 91 GLN A CA 1
ATOM 740 C C . GLN A 1 91 ? 18.716 7.782 -14.696 1.00 82.94 91 GLN A C 1
ATOM 742 O O . GLN A 1 91 ? 19.046 6.728 -14.157 1.00 82.94 91 GLN A O 1
ATOM 747 N N . CYS A 1 92 ? 18.162 7.796 -15.899 1.00 86.94 92 CYS A N 1
ATOM 748 C CA . CYS A 1 92 ? 18.027 6.639 -16.764 1.00 86.94 92 CYS A CA 1
ATOM 749 C C . CYS A 1 92 ? 19.394 6.131 -17.245 1.00 86.94 92 CYS A C 1
ATOM 751 O O . CYS A 1 92 ? 20.349 6.895 -17.373 1.00 86.94 92 CYS A O 1
ATOM 753 N N . LYS A 1 93 ? 19.456 4.867 -17.691 1.00 89.00 93 LYS A N 1
ATOM 754 C CA . LYS A 1 93 ? 20.655 4.290 -18.341 1.00 89.00 93 LYS A CA 1
ATOM 755 C C . LYS A 1 93 ? 21.136 5.070 -19.574 1.00 89.00 93 LYS A C 1
ATOM 757 O O . LYS A 1 93 ? 22.300 4.985 -19.932 1.00 89.00 93 LYS A O 1
ATOM 762 N N . ASN A 1 94 ? 20.244 5.814 -20.231 1.00 91.81 94 ASN A N 1
ATOM 763 C CA . ASN A 1 94 ? 20.567 6.677 -21.372 1.00 91.81 94 ASN A CA 1
ATOM 764 C C . ASN A 1 94 ? 20.880 8.135 -20.971 1.00 91.81 94 ASN A C 1
ATOM 766 O O . ASN A 1 94 ? 20.900 9.008 -21.835 1.00 91.81 94 ASN A O 1
ATOM 770 N N . GLY A 1 95 ? 21.051 8.414 -19.677 1.00 88.31 95 GLY A N 1
ATOM 771 C CA . GLY A 1 95 ? 21.416 9.723 -19.140 1.00 88.31 95 GLY A CA 1
ATOM 772 C C . GLY A 1 95 ? 20.259 10.699 -18.901 1.00 88.31 95 GLY A C 1
ATOM 773 O O . GLY A 1 95 ? 20.491 11.754 -18.320 1.00 88.31 95 GLY A O 1
ATOM 774 N N . ARG A 1 96 ? 19.022 10.383 -19.307 1.00 86.06 96 ARG A N 1
ATOM 775 C CA . ARG A 1 96 ? 17.853 11.263 -19.095 1.00 86.06 96 ARG A CA 1
ATOM 776 C C . ARG A 1 96 ? 17.373 11.242 -17.639 1.00 86.06 96 ARG A C 1
ATOM 778 O O . ARG A 1 96 ? 17.453 10.209 -16.996 1.00 86.06 96 ARG A O 1
ATOM 785 N N . MET A 1 97 ? 16.800 12.340 -17.145 1.00 86.81 97 MET A N 1
ATOM 786 C CA . MET A 1 97 ? 16.286 12.468 -15.765 1.00 86.81 97 MET A CA 1
ATOM 787 C C . MET A 1 97 ? 14.767 12.252 -15.668 1.00 86.81 97 MET A C 1
ATOM 789 O O . MET A 1 97 ? 14.051 13.061 -15.086 1.00 86.81 97 MET A O 1
ATOM 793 N N . ASN A 1 98 ? 14.255 11.199 -16.303 1.00 85.50 98 ASN A N 1
ATOM 794 C CA . ASN A 1 98 ? 12.822 10.876 -16.335 1.00 85.50 98 ASN A CA 1
ATOM 795 C C . ASN A 1 98 ? 12.549 9.387 -16.066 1.00 85.50 98 ASN A C 1
ATOM 797 O O . ASN A 1 98 ? 11.559 8.833 -16.548 1.00 85.50 98 ASN A O 1
ATOM 801 N N . CYS A 1 99 ? 13.471 8.726 -15.368 1.00 83.25 99 CYS A N 1
ATOM 802 C CA . CYS A 1 99 ? 13.259 7.384 -14.855 1.00 83.25 99 CYS A CA 1
ATOM 803 C C . CYS A 1 99 ? 12.779 7.465 -13.414 1.00 83.25 99 CYS A C 1
ATOM 805 O O . CYS A 1 99 ? 13.019 8.448 -12.720 1.00 83.25 99 CYS A O 1
ATOM 807 N N . HIS A 1 100 ? 12.111 6.408 -12.981 1.00 83.12 100 HIS A N 1
ATOM 808 C CA . HIS A 1 100 ? 11.539 6.301 -11.653 1.00 83.12 100 HIS A CA 1
ATOM 809 C C . HIS A 1 100 ? 11.871 4.921 -11.103 1.00 83.12 100 HIS A C 1
ATOM 811 O O . HIS A 1 100 ? 11.962 3.954 -11.867 1.00 83.12 100 HIS A O 1
ATOM 817 N N . GLU A 1 101 ? 12.055 4.838 -9.793 1.00 77.06 101 GLU A N 1
ATOM 818 C CA . GLU A 1 101 ? 12.321 3.585 -9.099 1.00 77.06 101 GLU A CA 1
ATOM 819 C C . GLU A 1 101 ? 11.081 3.137 -8.323 1.00 77.06 101 GLU A C 1
ATOM 821 O O . GLU A 1 101 ? 10.343 3.953 -7.764 1.00 77.06 101 GLU A O 1
ATOM 826 N N . GLY A 1 102 ? 10.847 1.827 -8.323 1.00 69.12 102 GLY A N 1
ATOM 827 C CA . GLY A 1 102 ? 9.805 1.177 -7.545 1.00 69.12 102 GLY A CA 1
ATOM 828 C C . GLY A 1 102 ? 10.057 -0.325 -7.473 1.00 69.12 102 GLY A C 1
ATOM 829 O O . GLY A 1 102 ? 10.526 -0.932 -8.437 1.00 69.12 102 GLY A O 1
ATOM 830 N N . VAL A 1 103 ? 9.745 -0.929 -6.332 1.00 71.88 103 VAL A N 1
ATOM 831 C CA . VAL A 1 103 ? 9.796 -2.384 -6.144 1.00 71.88 103 VAL A CA 1
ATOM 832 C C . VAL A 1 103 ? 8.490 -2.980 -6.659 1.00 71.88 103 VAL A C 1
ATOM 834 O O . VAL A 1 103 ? 7.433 -2.437 -6.383 1.00 71.88 103 VAL A O 1
ATOM 837 N N . MET A 1 104 ? 8.536 -4.053 -7.448 1.00 72.75 104 MET A N 1
ATOM 838 C CA . MET A 1 104 ? 7.344 -4.716 -7.996 1.00 72.75 104 MET A CA 1
ATOM 839 C C . MET A 1 104 ? 7.611 -6.217 -8.138 1.00 72.75 104 MET A C 1
ATOM 841 O O . MET A 1 104 ? 8.750 -6.622 -8.389 1.00 72.75 104 MET A O 1
ATOM 845 N N . LYS A 1 105 ? 6.572 -7.058 -8.037 1.00 73.88 105 LYS A N 1
ATOM 846 C CA . LYS A 1 105 ? 6.707 -8.487 -8.360 1.00 73.88 105 LYS A CA 1
ATOM 847 C C . LYS A 1 105 ? 6.906 -8.651 -9.867 1.00 73.88 105 LYS A C 1
ATOM 849 O O . LYS A 1 105 ? 6.094 -8.179 -10.666 1.00 73.88 105 LYS A O 1
ATOM 854 N N . VAL A 1 106 ? 7.977 -9.336 -10.266 1.00 76.62 106 VAL A N 1
ATOM 855 C CA . VAL A 1 106 ? 8.318 -9.536 -11.679 1.00 76.62 106 VAL A CA 1
ATOM 856 C C . VAL A 1 106 ? 8.675 -10.985 -12.002 1.00 76.62 106 VAL A C 1
ATOM 858 O O . VAL A 1 106 ? 9.248 -11.689 -11.177 1.00 76.62 106 VAL A O 1
ATOM 861 N N . ALA A 1 107 ? 8.379 -11.407 -13.231 1.00 76.56 107 ALA A N 1
ATOM 862 C CA . ALA A 1 107 ? 8.906 -12.622 -13.842 1.00 76.56 107 ALA A CA 1
ATOM 863 C C . ALA A 1 107 ? 9.915 -12.241 -14.935 1.00 76.56 107 ALA A C 1
ATOM 865 O O . ALA A 1 107 ? 9.594 -11.481 -15.857 1.00 76.56 107 ALA A O 1
ATOM 866 N N . LEU A 1 108 ? 11.141 -12.751 -14.819 1.00 74.12 108 LEU A N 1
ATOM 867 C CA . LEU A 1 108 ? 12.212 -12.532 -15.789 1.00 74.12 108 LEU A CA 1
ATOM 868 C C . LEU A 1 108 ? 12.211 -13.643 -16.837 1.00 74.12 108 LEU A C 1
ATOM 870 O O . LEU A 1 108 ? 12.149 -14.823 -16.510 1.00 74.12 108 LEU A O 1
ATOM 874 N N . VAL A 1 109 ? 12.331 -13.250 -18.100 1.00 69.94 109 VAL A N 1
ATOM 875 C CA . VAL A 1 109 ? 12.602 -14.146 -19.221 1.00 69.94 109 VAL A CA 1
ATOM 876 C C . VAL A 1 109 ? 14.013 -13.864 -19.704 1.00 69.94 109 VAL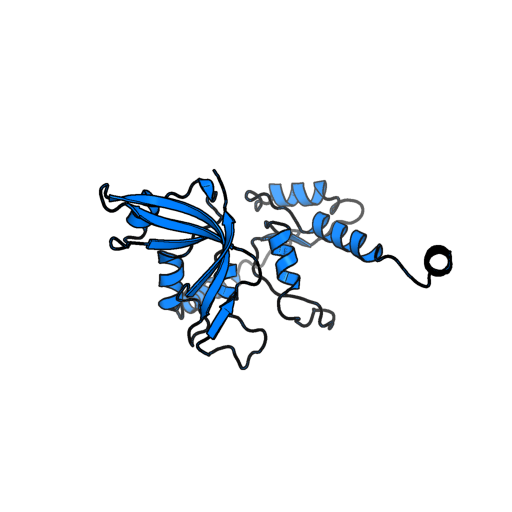 A C 1
ATOM 878 O O . VAL A 1 109 ? 14.285 -12.771 -20.207 1.00 69.94 109 VAL A O 1
AT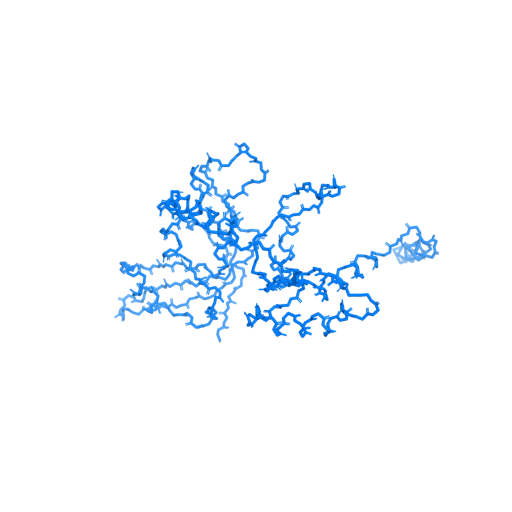OM 881 N N . ALA A 1 110 ? 14.887 -14.853 -19.569 1.00 64.81 110 ALA A N 1
ATOM 882 C CA . ALA A 1 110 ? 16.183 -14.892 -20.225 1.00 64.81 110 ALA A CA 1
ATOM 883 C C . ALA A 1 110 ? 16.179 -16.059 -21.214 1.00 64.81 110 ALA A C 1
ATOM 885 O O . ALA A 1 110 ? 15.782 -17.169 -20.860 1.00 64.81 110 ALA A O 1
ATOM 886 N N . ALA A 1 111 ? 16.604 -15.823 -22.455 1.00 47.91 111 ALA A N 1
ATOM 887 C CA . ALA A 1 111 ? 17.000 -16.927 -23.319 1.00 47.91 111 ALA A CA 1
ATOM 888 C C . ALA A 1 111 ? 18.171 -17.657 -22.639 1.00 47.91 111 ALA A C 1
ATOM 890 O O . ALA A 1 111 ? 19.157 -17.027 -22.261 1.00 47.91 111 ALA A O 1
ATOM 891 N N . MET A 1 112 ? 18.013 -18.961 -22.411 1.00 40.00 112 MET A N 1
ATOM 892 C CA . MET A 1 112 ? 18.938 -19.752 -21.606 1.00 40.00 112 MET A CA 1
ATOM 893 C C . MET A 1 112 ? 20.266 -19.944 -22.351 1.00 40.00 112 MET A C 1
ATOM 895 O O . MET A 1 112 ? 20.354 -20.752 -23.270 1.00 40.00 112 MET A O 1
ATOM 899 N N . GLU A 1 113 ? 21.292 -19.199 -21.947 1.00 33.81 113 GLU A N 1
ATOM 900 C CA . GLU A 1 113 ? 22.698 -19.506 -22.223 1.00 33.81 113 GLU A CA 1
ATOM 901 C C . GLU A 1 113 ? 23.224 -20.364 -21.053 1.00 33.81 113 GLU A C 1
ATOM 903 O O . GLU A 1 113 ? 22.969 -20.020 -19.892 1.00 33.81 113 GLU A O 1
ATOM 908 N N . PRO A 1 114 ? 23.888 -21.515 -21.281 1.00 43.22 114 PRO A N 1
ATOM 909 C CA . PRO A 1 114 ? 24.329 -22.360 -20.186 1.00 43.22 114 PRO A CA 1
ATOM 910 C C . PRO A 1 114 ? 25.626 -21.829 -19.565 1.00 43.22 114 PRO A C 1
ATOM 912 O O . PRO A 1 114 ? 26.598 -21.537 -20.252 1.00 43.22 114 PRO A O 1
ATOM 915 N N . SER A 1 115 ? 25.647 -21.871 -18.232 1.00 47.34 115 SER A N 1
ATOM 916 C CA . SER A 1 115 ? 26.807 -21.818 -17.330 1.00 47.34 115 SER A CA 1
ATOM 917 C C . SER A 1 115 ? 27.117 -20.472 -16.659 1.00 47.34 115 SER A C 1
ATOM 919 O O . SER A 1 115 ? 27.723 -19.571 -17.216 1.00 47.34 115 SER A O 1
ATOM 921 N N . LEU A 1 116 ? 26.763 -20.402 -15.371 1.00 44.75 116 LEU A N 1
ATOM 922 C CA . LEU A 1 116 ? 27.579 -19.793 -14.312 1.00 44.75 116 LEU A CA 1
ATOM 923 C C . LEU A 1 116 ? 27.074 -20.307 -12.950 1.00 44.75 116 LEU A C 1
ATOM 925 O O . LEU A 1 116 ? 26.555 -19.578 -12.113 1.00 44.75 116 LEU A O 1
ATOM 929 N N . LYS A 1 117 ? 27.198 -21.623 -12.729 1.00 51.38 117 LYS A N 1
ATOM 930 C CA . LYS A 1 117 ? 26.760 -22.298 -11.488 1.00 51.38 117 LYS A CA 1
ATOM 931 C C . LYS A 1 117 ? 27.704 -22.098 -10.287 1.00 51.38 117 LYS A C 1
ATOM 933 O O . LYS A 1 117 ? 27.406 -22.599 -9.212 1.00 51.38 117 LYS A O 1
ATOM 938 N N . ALA A 1 118 ? 28.810 -21.365 -10.435 1.00 50.47 118 ALA A N 1
ATOM 939 C CA . ALA A 1 118 ? 29.823 -21.246 -9.378 1.00 50.47 118 ALA A CA 1
ATOM 940 C C . ALA A 1 118 ? 29.738 -19.954 -8.537 1.00 50.47 118 ALA A C 1
ATOM 942 O O . ALA A 1 118 ? 30.178 -19.948 -7.394 1.00 50.47 118 ALA A O 1
ATOM 943 N N . TRP A 1 119 ? 29.136 -18.874 -9.049 1.00 50.31 119 TRP A N 1
ATOM 944 C CA . TRP A 1 119 ? 29.094 -17.579 -8.342 1.00 50.31 119 TRP A CA 1
ATOM 945 C C . TRP A 1 119 ? 27.854 -17.404 -7.451 1.00 50.31 119 TRP A C 1
ATOM 947 O O . TRP A 1 119 ? 27.867 -16.605 -6.517 1.00 50.31 119 TRP A O 1
ATOM 957 N N . GLY A 1 120 ? 26.794 -18.180 -7.702 1.00 54.19 120 GLY A N 1
ATOM 958 C CA . GLY A 1 120 ? 25.527 -18.072 -6.971 1.00 54.19 120 GLY A CA 1
ATOM 959 C C . GLY A 1 120 ? 25.633 -18.432 -5.487 1.00 54.19 120 GLY A C 1
ATOM 960 O O . GLY A 1 120 ? 24.995 -17.790 -4.663 1.00 54.19 120 GLY A O 1
ATOM 961 N N . LEU A 1 121 ? 26.478 -19.405 -5.128 1.00 56.50 121 LEU A N 1
ATOM 962 C CA . LEU A 1 121 ? 26.630 -19.865 -3.741 1.00 56.50 121 LEU A CA 1
ATOM 963 C C . LEU A 1 121 ? 27.332 -18.833 -2.843 1.00 56.50 121 LEU A C 1
ATOM 965 O O . LEU A 1 121 ? 26.944 -18.670 -1.689 1.00 56.50 121 LEU A O 1
ATOM 969 N N . LEU A 1 122 ? 28.312 -18.094 -3.374 1.00 55.03 122 LEU A N 1
ATOM 970 C CA . LEU A 1 122 ? 29.044 -17.078 -2.610 1.00 55.03 122 LEU A CA 1
ATOM 971 C C . LEU A 1 122 ? 28.183 -15.828 -2.359 1.00 55.03 122 LEU A C 1
ATOM 973 O O . LEU A 1 122 ? 28.168 -15.291 -1.254 1.00 55.03 122 LEU A O 1
ATOM 977 N N . VAL A 1 123 ? 27.410 -15.406 -3.368 1.00 58.22 123 VAL A N 1
ATOM 978 C CA . VAL A 1 123 ? 26.448 -14.296 -3.252 1.00 58.22 123 VAL A CA 1
ATOM 979 C C . VAL A 1 123 ? 25.306 -14.658 -2.298 1.00 58.22 123 VAL A C 1
ATOM 981 O O . VAL A 1 123 ? 24.901 -13.823 -1.496 1.00 58.22 123 VAL A O 1
ATOM 984 N N . PHE A 1 124 ? 24.825 -15.905 -2.320 1.00 56.53 124 PHE A N 1
ATOM 985 C CA . PHE A 1 124 ? 23.765 -16.371 -1.420 1.00 56.53 124 PHE A CA 1
ATOM 986 C C . PHE A 1 124 ? 24.200 -16.358 0.055 1.00 56.53 124 PHE A C 1
ATOM 988 O O . PHE A 1 124 ? 23.446 -15.912 0.918 1.00 56.53 124 PHE A O 1
ATOM 995 N N . LEU A 1 125 ? 25.438 -16.777 0.346 1.00 54.53 125 LEU A N 1
ATOM 996 C CA . LEU A 1 125 ? 25.999 -16.763 1.703 1.00 54.53 125 LEU A CA 1
ATOM 997 C C . LEU A 1 125 ? 26.260 -15.338 2.220 1.00 54.53 125 LEU A C 1
ATOM 999 O O . LEU A 1 125 ? 25.928 -15.039 3.366 1.00 54.53 125 LEU A O 1
ATOM 1003 N N . LEU A 1 126 ? 26.770 -14.439 1.369 1.00 55.41 126 LEU A N 1
ATOM 1004 C CA . LEU A 1 126 ? 26.926 -13.016 1.704 1.00 55.41 126 LEU A CA 1
ATOM 1005 C C . LEU A 1 126 ? 25.566 -12.326 1.910 1.00 55.41 126 LEU A C 1
ATOM 1007 O O . LEU A 1 126 ? 25.420 -11.522 2.829 1.00 55.41 126 LEU A O 1
ATOM 1011 N N . CYS A 1 127 ? 24.544 -12.689 1.126 1.00 52.41 127 CYS A N 1
ATOM 1012 C CA . CYS A 1 127 ? 23.173 -12.221 1.334 1.00 52.41 127 CYS A CA 1
ATOM 1013 C C . CYS A 1 127 ? 22.605 -12.671 2.683 1.00 52.41 127 CYS A C 1
ATOM 1015 O O . CYS A 1 127 ? 21.988 -11.851 3.356 1.00 52.41 127 CYS A O 1
ATOM 1017 N N . LEU A 1 128 ? 22.807 -13.923 3.106 1.00 50.09 128 LEU A N 1
ATOM 1018 C CA . LEU A 1 128 ? 22.300 -14.435 4.389 1.00 50.09 128 LEU A CA 1
ATOM 1019 C C . LEU A 1 128 ? 22.948 -13.747 5.603 1.00 50.09 128 LEU A C 1
ATOM 1021 O O . LEU A 1 128 ? 22.257 -13.468 6.582 1.00 50.09 128 LEU A O 1
ATOM 1025 N N . GLN A 1 129 ? 24.241 -13.419 5.528 1.00 47.06 129 GLN A N 1
ATOM 1026 C CA . GLN A 1 129 ? 24.934 -12.654 6.575 1.00 47.06 129 GLN A CA 1
ATOM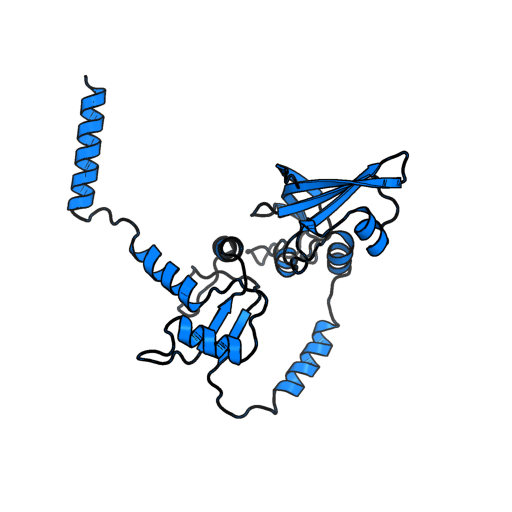 1027 C C . GLN A 1 129 ? 24.531 -11.173 6.605 1.00 47.06 129 GLN A C 1
ATOM 1029 O O . GLN A 1 129 ? 24.428 -10.597 7.683 1.00 47.06 129 GLN A O 1
ATOM 1034 N N . TYR A 1 130 ? 24.273 -10.554 5.447 1.00 41.91 130 TYR A N 1
ATOM 1035 C CA . TYR A 1 130 ? 23.866 -9.146 5.389 1.00 41.91 130 TYR A CA 1
ATOM 1036 C C . TYR A 1 130 ? 22.385 -8.943 5.735 1.00 41.91 130 TYR A C 1
ATOM 1038 O O . TYR A 1 130 ? 22.032 -7.964 6.373 1.00 41.91 130 TYR A O 1
ATOM 1046 N N . SER A 1 131 ? 21.503 -9.878 5.371 1.00 45.91 131 SER A N 1
ATOM 1047 C CA . SER A 1 131 ? 20.058 -9.781 5.653 1.00 45.91 131 SER A CA 1
ATOM 1048 C C . SER A 1 131 ? 19.676 -10.091 7.105 1.00 45.91 131 SER A C 1
ATOM 1050 O O . SER A 1 131 ? 18.585 -9.724 7.538 1.00 45.91 131 SER A O 1
ATOM 1052 N N . SER A 1 132 ? 20.573 -10.712 7.875 1.00 42.12 132 SER A N 1
ATOM 1053 C CA . SER A 1 132 ? 20.434 -10.873 9.329 1.00 42.12 132 SER A CA 1
ATOM 1054 C C . SER A 1 132 ? 20.938 -9.655 10.120 1.00 42.12 132 SER A C 1
ATOM 1056 O O . SER A 1 132 ? 20.718 -9.576 11.329 1.00 42.12 132 SER A O 1
ATOM 1058 N N . LEU A 1 133 ? 21.543 -8.672 9.443 1.00 42.44 133 LEU A N 1
ATOM 1059 C CA . LEU A 1 133 ? 22.015 -7.418 10.016 1.00 42.44 133 LEU A CA 1
ATOM 1060 C C . LEU A 1 133 ? 21.141 -6.268 9.479 1.00 42.44 133 LEU A C 1
ATOM 1062 O O . LEU A 1 133 ? 21.192 -5.944 8.301 1.00 42.44 133 LEU A O 1
ATOM 1066 N N . ALA A 1 134 ? 20.354 -5.641 10.359 1.00 45.62 134 ALA A N 1
ATOM 1067 C CA . ALA A 1 134 ? 19.513 -4.456 10.103 1.00 45.62 134 ALA A CA 1
ATOM 1068 C C . ALA A 1 134 ? 18.069 -4.676 9.600 1.00 45.62 134 ALA A C 1
ATOM 1070 O O . ALA A 1 134 ? 17.604 -3.974 8.704 1.00 45.62 134 ALA A O 1
ATOM 1071 N N . GLN A 1 135 ? 17.289 -5.551 10.244 1.00 52.16 135 GLN A N 1
ATOM 1072 C CA . GLN A 1 135 ? 15.835 -5.341 10.265 1.00 52.16 135 GLN A CA 1
ATOM 1073 C C . GLN A 1 135 ? 15.491 -4.499 11.501 1.00 52.16 135 GLN A C 1
ATOM 1075 O O . GLN A 1 135 ? 15.687 -4.953 12.626 1.00 52.16 135 GLN A O 1
ATOM 1080 N N . SER A 1 136 ? 15.040 -3.256 11.305 1.00 64.94 136 SER A N 1
ATOM 1081 C CA . SER A 1 136 ? 14.656 -2.380 12.417 1.00 64.94 136 SER A CA 1
ATOM 1082 C C . SER A 1 136 ? 13.464 -2.969 13.178 1.00 64.94 136 SER A C 1
ATOM 1084 O O . SER A 1 136 ? 12.514 -3.492 12.585 1.00 64.94 136 SER A O 1
ATOM 1086 N N . THR A 1 137 ? 13.512 -2.900 14.510 1.00 78.62 137 THR A N 1
ATOM 1087 C CA . THR A 1 137 ? 12.440 -3.398 15.387 1.00 78.62 137 THR A CA 1
ATOM 1088 C C . THR A 1 137 ? 11.105 -2.734 15.054 1.00 78.62 137 THR A C 1
ATOM 1090 O O . THR A 1 137 ? 10.089 -3.417 14.956 1.00 78.62 137 THR A O 1
ATOM 1093 N N . SER A 1 138 ? 11.139 -1.432 14.769 1.00 80.88 138 SER A N 1
ATOM 1094 C CA . SER A 1 138 ? 9.986 -0.618 14.386 1.00 80.88 138 SER A CA 1
ATOM 1095 C C . SER A 1 138 ? 9.312 -1.090 13.097 1.00 80.88 138 SER A C 1
ATOM 1097 O O . SER A 1 138 ? 8.098 -1.290 13.073 1.00 80.88 138 SER A O 1
ATOM 1099 N N . ARG A 1 139 ? 10.090 -1.368 12.040 1.00 83.44 139 ARG A N 1
ATOM 1100 C CA . ARG A 1 139 ? 9.559 -1.940 10.791 1.00 83.44 139 ARG A CA 1
ATOM 1101 C C . ARG A 1 139 ? 8.858 -3.267 11.057 1.00 83.44 139 ARG A C 1
ATOM 1103 O O . ARG A 1 139 ? 7.785 -3.514 10.513 1.00 83.44 139 ARG A O 1
ATOM 1110 N N . ARG A 1 140 ? 9.484 -4.148 11.842 1.00 84.00 140 ARG A N 1
ATOM 1111 C CA . ARG A 1 140 ? 8.928 -5.474 12.143 1.00 84.00 140 ARG A CA 1
ATOM 1112 C C . ARG A 1 140 ? 7.587 -5.350 12.861 1.00 84.00 140 ARG A C 1
ATOM 1114 O O . ARG A 1 140 ? 6.627 -5.973 12.427 1.00 84.00 140 ARG A O 1
ATOM 1121 N N . GLU A 1 141 ? 7.512 -4.506 13.884 1.00 90.00 141 GLU A N 1
ATOM 1122 C CA . GLU A 1 141 ? 6.283 -4.267 14.646 1.00 90.00 141 GLU A CA 1
ATOM 1123 C C . GLU A 1 141 ? 5.172 -3.671 13.779 1.00 90.00 141 GLU A C 1
ATOM 1125 O O . GLU A 1 141 ? 4.040 -4.153 13.817 1.00 90.00 141 GLU A O 1
ATOM 1130 N N . PHE A 1 142 ? 5.478 -2.682 12.937 1.00 92.56 142 PHE A N 1
ATOM 1131 C CA . PHE A 1 142 ? 4.477 -2.109 12.040 1.00 92.56 142 PHE A CA 1
ATOM 1132 C C . PHE A 1 142 ? 3.905 -3.159 11.078 1.00 92.56 142 PHE A C 1
ATOM 1134 O O . PHE A 1 142 ? 2.687 -3.285 10.921 1.00 92.56 142 PHE A O 1
ATOM 1141 N N . MET A 1 143 ? 4.776 -3.954 10.454 1.00 89.88 143 MET A N 1
ATOM 1142 C CA . MET A 1 143 ? 4.358 -5.024 9.546 1.00 89.88 143 MET A CA 1
ATOM 1143 C C . MET A 1 143 ? 3.564 -6.116 10.278 1.00 89.88 143 MET A C 1
ATOM 1145 O O . MET A 1 143 ? 2.598 -6.660 9.745 1.00 89.88 143 MET A O 1
ATOM 1149 N N . GLU A 1 144 ? 3.926 -6.418 11.520 1.00 89.31 144 GLU A N 1
ATOM 1150 C CA . GLU A 1 144 ? 3.237 -7.409 12.340 1.00 89.31 144 GLU A CA 1
ATOM 1151 C C . GLU A 1 144 ? 1.848 -6.934 12.776 1.00 89.31 144 GLU A C 1
ATOM 1153 O O . GLU A 1 144 ? 0.885 -7.692 12.669 1.00 89.31 144 GLU A O 1
ATOM 1158 N N . TYR A 1 145 ? 1.691 -5.671 13.176 1.00 93.06 145 TYR A N 1
ATOM 1159 C CA . TYR A 1 145 ? 0.455 -5.198 13.802 1.00 93.06 145 TYR A CA 1
ATOM 1160 C C . TYR A 1 145 ? -0.449 -4.360 12.903 1.00 93.06 145 TYR A C 1
ATOM 1162 O O . TYR A 1 145 ? -1.646 -4.321 13.162 1.00 93.06 145 TYR A O 1
ATOM 1170 N N . HIS A 1 146 ? 0.052 -3.721 11.848 1.00 95.44 146 HIS A N 1
ATOM 1171 C CA . HIS A 1 146 ? -0.732 -2.776 11.040 1.00 95.44 146 HIS A CA 1
ATOM 1172 C C . HIS A 1 146 ? -0.864 -3.166 9.566 1.00 95.44 146 HIS A C 1
ATOM 1174 O O . HIS A 1 146 ? -1.775 -2.686 8.896 1.00 95.44 146 HIS A O 1
ATOM 1180 N N . HIS A 1 147 ? -0.022 -4.058 9.045 1.00 95.31 147 HIS A N 1
ATOM 1181 C CA . HIS A 1 147 ? -0.051 -4.446 7.632 1.00 95.31 147 HIS A CA 1
ATOM 1182 C C . HIS A 1 147 ? -0.987 -5.632 7.341 1.00 95.31 147 HIS A C 1
ATOM 1184 O O . HIS A 1 147 ? -1.028 -6.622 8.086 1.00 95.31 147 HIS A O 1
ATOM 1190 N N . LEU A 1 148 ? -1.715 -5.534 6.220 1.00 95.69 148 LEU A N 1
ATOM 1191 C CA . LEU A 1 148 ? -2.437 -6.633 5.572 1.00 95.69 148 LEU A CA 1
ATOM 1192 C C . LEU A 1 148 ? -1.852 -6.914 4.190 1.00 95.69 148 LEU A C 1
ATOM 1194 O O . LEU A 1 148 ? -1.655 -6.011 3.373 1.00 95.69 148 LEU A O 1
ATOM 1198 N N . SER A 1 149 ? -1.624 -8.196 3.923 1.00 87.62 149 SER A N 1
ATOM 1199 C CA . SER A 1 149 ? -1.000 -8.673 2.695 1.00 87.62 149 SER A CA 1
ATOM 1200 C C . SER A 1 149 ? -1.978 -8.693 1.516 1.00 87.62 149 SER A C 1
ATOM 1202 O O . SER A 1 149 ? -3.046 -9.293 1.627 1.00 87.62 149 SER A O 1
ATOM 1204 N N . PRO A 1 150 ? -1.591 -8.161 0.342 1.00 84.31 150 PRO A N 1
ATOM 1205 C CA . PRO A 1 150 ? -2.396 -8.285 -0.870 1.00 84.31 150 PRO A CA 1
ATOM 1206 C C . PRO A 1 150 ? -2.527 -9.709 -1.421 1.00 84.31 150 PRO A C 1
ATOM 1208 O O . PRO A 1 150 ? -3.327 -9.926 -2.321 1.00 84.31 150 PRO A O 1
ATOM 1211 N N . HIS A 1 151 ? -1.777 -10.682 -0.886 1.00 80.25 151 HIS A N 1
ATOM 1212 C CA . HIS A 1 151 ? -1.894 -12.096 -1.273 1.00 80.25 151 HIS A CA 1
ATOM 1213 C C . HIS A 1 151 ? -3.226 -12.737 -0.866 1.00 80.25 151 HIS A C 1
ATOM 1215 O O . HIS A 1 151 ? -3.568 -13.814 -1.347 1.00 80.25 151 HIS A O 1
ATOM 1221 N N . LYS A 1 152 ? -3.964 -12.102 0.047 1.00 83.88 152 LYS A N 1
ATOM 1222 C CA . LYS A 1 152 ? -5.323 -12.480 0.421 1.00 83.88 152 LYS A CA 1
ATOM 1223 C C . LYS A 1 152 ? -6.247 -11.347 0.007 1.00 83.88 152 LYS A C 1
ATOM 1225 O O . LYS A 1 152 ? -5.951 -10.191 0.292 1.00 83.88 152 LYS A O 1
ATOM 1230 N N . GLU A 1 153 ? -7.372 -11.668 -0.629 1.00 87.12 153 GLU A N 1
ATOM 1231 C CA . GLU A 1 153 ? -8.342 -10.639 -1.000 1.00 87.12 153 GLU A CA 1
ATOM 1232 C C . GLU A 1 153 ? -8.783 -9.824 0.218 1.00 87.12 153 GLU A C 1
ATOM 1234 O O . GLU A 1 153 ? -9.021 -10.359 1.304 1.00 87.12 153 GLU A O 1
ATOM 1239 N N . PHE A 1 154 ? -8.935 -8.516 0.016 1.00 92.12 154 PHE A N 1
ATOM 1240 C CA . PHE A 1 154 ? -9.269 -7.586 1.090 1.00 92.12 154 PHE A CA 1
ATOM 1241 C C . PHE A 1 154 ? -10.582 -7.939 1.819 1.00 92.12 154 PHE A C 1
ATOM 1243 O O . PHE A 1 154 ? -10.680 -7.788 3.036 1.00 92.12 154 PHE A O 1
ATOM 1250 N N . SER A 1 155 ? -11.575 -8.455 1.091 1.00 90.94 155 SER A N 1
ATOM 1251 C CA . SER A 1 155 ? -12.854 -8.949 1.627 1.00 90.94 155 SER A CA 1
ATOM 1252 C C . SER A 1 155 ? -12.693 -10.162 2.548 1.00 90.94 155 SER A C 1
ATOM 1254 O O . SER A 1 155 ? -13.502 -10.354 3.449 1.00 90.94 155 SER A O 1
ATOM 1256 N N . GLY A 1 156 ? -11.639 -10.962 2.366 1.00 93.44 156 GLY A N 1
ATOM 1257 C CA . GLY A 1 156 ? -11.384 -12.163 3.158 1.00 93.44 156 GLY A CA 1
ATOM 1258 C C . GLY A 1 156 ? -10.805 -11.888 4.548 1.00 93.44 156 GLY A C 1
ATOM 1259 O O . GLY A 1 156 ? -10.648 -12.822 5.340 1.00 93.44 156 GLY A O 1
ATOM 1260 N N . TYR A 1 157 ? -10.420 -10.649 4.854 1.00 95.25 157 TYR A N 1
ATOM 1261 C CA . TYR A 1 157 ? -9.947 -10.268 6.182 1.00 95.25 157 TYR A CA 1
ATOM 1262 C C . TYR A 1 157 ? -11.113 -10.003 7.133 1.00 95.25 157 TYR A C 1
ATOM 1264 O O . TYR A 1 157 ? -12.050 -9.297 6.766 1.00 95.25 157 TYR A O 1
ATOM 1272 N N . SER A 1 158 ? -11.011 -10.528 8.359 1.00 95.12 158 SER A N 1
ATOM 1273 C CA . SER A 1 158 ? -11.968 -10.281 9.438 1.00 95.12 158 SER A CA 1
ATOM 1274 C C . SER A 1 158 ? -11.264 -9.798 10.702 1.00 95.12 158 SER A C 1
ATOM 1276 O O . SER A 1 158 ? -10.202 -10.312 11.059 1.00 95.12 158 SER A O 1
ATOM 1278 N N . CYS A 1 159 ? -11.860 -8.821 11.382 1.00 94.31 159 CYS A N 1
ATOM 1279 C CA . CYS A 1 159 ? -11.307 -8.213 12.586 1.00 94.31 159 CYS A CA 1
ATOM 1280 C C . CYS A 1 159 ? -11.222 -9.194 13.758 1.00 94.31 159 CYS A C 1
ATOM 1282 O O . CYS A 1 159 ? -10.192 -9.231 14.420 1.00 94.31 159 CYS A O 1
ATOM 1284 N N . ASP A 1 160 ? -12.243 -10.023 13.992 1.00 91.38 160 ASP A N 1
ATOM 1285 C CA . ASP A 1 160 ? -12.232 -10.984 15.110 1.00 91.38 160 ASP A CA 1
ATOM 1286 C C . ASP A 1 160 ? -11.055 -11.973 14.999 1.00 91.38 160 ASP A C 1
ATOM 1288 O O . ASP A 1 160 ? -10.394 -12.301 15.988 1.00 91.38 160 ASP A O 1
ATOM 1292 N N . VAL A 1 161 ? -10.745 -12.391 13.768 1.00 93.31 161 VAL A N 1
ATOM 1293 C CA . VAL A 1 161 ? -9.597 -13.250 13.455 1.00 93.31 161 VAL A CA 1
ATOM 1294 C C . VAL A 1 161 ? -8.289 -12.472 13.597 1.00 93.31 161 VAL A C 1
ATOM 1296 O O . VAL A 1 161 ? -7.413 -12.886 14.350 1.00 93.31 161 VAL A O 1
ATOM 1299 N N . LEU A 1 162 ? -8.167 -11.318 12.934 1.00 94.50 162 LEU A N 1
ATOM 1300 C CA . LEU A 1 162 ? -6.929 -10.532 12.900 1.00 94.50 162 LEU A CA 1
ATOM 1301 C C . LEU A 1 162 ? -6.480 -10.043 14.278 1.00 94.50 162 LEU A C 1
ATOM 1303 O O . LEU A 1 162 ? -5.291 -10.095 14.586 1.00 94.50 162 LEU A O 1
ATOM 1307 N N . MET A 1 163 ? -7.416 -9.564 15.099 1.00 91.00 163 MET A N 1
ATOM 1308 C CA . MET A 1 163 ? -7.116 -9.080 16.448 1.00 91.00 163 MET A CA 1
ATOM 1309 C C . MET A 1 163 ? -6.573 -10.211 17.333 1.00 91.00 163 MET A C 1
ATOM 1311 O O . MET A 1 163 ? -5.693 -9.971 18.159 1.00 91.00 163 MET A O 1
ATOM 1315 N N . THR A 1 164 ? -7.047 -11.441 17.112 1.00 88.88 164 THR A N 1
ATOM 1316 C CA . THR A 1 164 ? -6.589 -12.642 17.821 1.00 88.88 164 THR A CA 1
ATOM 1317 C C . THR A 1 164 ? -5.246 -13.142 17.286 1.00 88.88 164 THR A C 1
ATOM 1319 O O . THR A 1 164 ? -4.311 -13.331 18.059 1.00 88.88 164 THR A O 1
ATOM 1322 N N . GLU A 1 165 ? -5.122 -13.325 15.967 1.00 90.06 165 GLU A N 1
ATOM 1323 C CA . GLU A 1 165 ? -3.909 -13.837 15.309 1.00 90.06 165 GLU A CA 1
ATOM 1324 C C . GLU A 1 165 ? -2.693 -12.949 15.559 1.00 90.06 165 GLU A C 1
ATOM 1326 O O . GLU A 1 165 ? -1.593 -13.448 15.780 1.00 90.06 165 GLU A O 1
ATOM 1331 N N . LYS A 1 166 ? -2.890 -11.628 15.563 1.00 89.19 166 LYS A N 1
ATOM 1332 C CA . LYS A 1 166 ? -1.821 -10.662 15.828 1.00 89.19 166 LYS A CA 1
ATOM 1333 C C . LYS A 1 166 ? -1.584 -10.436 17.322 1.00 89.19 166 LYS A C 1
ATOM 1335 O O . LYS A 1 166 ? -0.867 -9.511 17.671 1.00 89.19 166 LYS A O 1
ATOM 1340 N N . GLY A 1 167 ? -2.201 -11.214 18.217 1.00 80.94 167 GLY A N 1
ATOM 1341 C CA . GLY A 1 167 ? -1.979 -11.113 19.665 1.00 80.94 167 GLY A CA 1
ATOM 1342 C C . GLY A 1 167 ? -2.232 -9.713 20.235 1.00 80.94 167 GLY A C 1
ATOM 1343 O O . GLY A 1 167 ? -1.628 -9.325 21.240 1.00 80.94 167 GLY A O 1
ATOM 1344 N N . LEU A 1 168 ? -3.090 -8.921 19.585 1.00 79.62 168 LEU A N 1
ATOM 1345 C CA . LEU A 1 168 ? -3.350 -7.553 20.002 1.00 79.62 168 LEU A CA 1
ATOM 1346 C C . LEU A 1 168 ? -4.147 -7.608 21.305 1.00 79.62 168 LEU A C 1
ATOM 1348 O O . LEU A 1 168 ? -5.242 -8.170 21.354 1.00 79.62 168 LEU A O 1
ATOM 1352 N N . LYS A 1 169 ? -3.611 -7.000 22.376 1.00 73.38 169 LYS A N 1
ATOM 1353 C CA . LYS A 1 169 ? -4.390 -6.775 23.606 1.00 73.38 169 LYS A CA 1
ATOM 1354 C C . LYS A 1 169 ? -5.733 -6.143 23.223 1.00 73.38 169 LYS A C 1
ATOM 1356 O O . LYS A 1 169 ? -5.751 -5.365 22.269 1.00 73.38 169 LYS A O 1
ATOM 1361 N N . PRO A 1 170 ? -6.836 -6.413 23.941 1.00 68.69 170 PRO A N 1
ATOM 1362 C CA . PRO A 1 170 ? -8.146 -5.927 23.531 1.00 68.69 170 PRO A CA 1
ATOM 1363 C C . PRO A 1 170 ? -8.174 -4.393 23.432 1.00 68.69 170 PRO A C 1
ATOM 1365 O O . PRO A 1 170 ? -8.292 -3.697 24.439 1.00 68.69 170 PRO A O 1
ATOM 1368 N N . LYS A 1 171 ? -8.036 -3.866 22.211 1.00 78.62 171 LYS A N 1
ATOM 1369 C CA . LYS A 1 171 ? -8.085 -2.432 21.907 1.00 78.62 171 LYS A CA 1
ATOM 1370 C C . LYS A 1 171 ? -9.511 -2.025 21.554 1.00 78.62 171 LYS A C 1
ATOM 1372 O O . LYS A 1 171 ? -10.259 -2.826 20.993 1.00 78.62 171 LYS A O 1
ATOM 1377 N N . ILE A 1 172 ? -9.864 -0.780 21.882 1.00 85.31 172 ILE A N 1
ATOM 1378 C CA . ILE A 1 172 ? -11.159 -0.167 21.537 1.00 85.31 172 ILE A CA 1
ATOM 1379 C C . ILE A 1 172 ? -11.267 0.008 20.020 1.00 85.31 172 ILE A C 1
ATOM 1381 O O . ILE A 1 172 ? -12.304 -0.289 19.434 1.00 85.31 172 ILE A O 1
ATOM 1385 N N . SER A 1 173 ? -10.184 0.441 19.381 1.00 91.12 173 SER A N 1
ATOM 1386 C CA . SER A 1 173 ? -10.061 0.508 17.931 1.00 91.12 173 SER A CA 1
ATOM 1387 C C . SER A 1 173 ? -8.658 0.107 17.486 1.00 91.12 173 SER A C 1
ATOM 1389 O O . SER A 1 173 ? -7.683 0.277 18.224 1.00 91.12 173 SER A O 1
ATOM 1391 N N . HIS A 1 174 ? -8.553 -0.456 16.287 1.00 95.00 174 HIS A N 1
ATOM 1392 C CA . HIS A 1 174 ? -7.276 -0.731 15.638 1.00 95.00 174 HIS A CA 1
ATOM 1393 C C . HIS A 1 174 ? -7.439 -0.673 14.121 1.00 95.00 174 HIS A C 1
ATOM 1395 O O . HIS A 1 174 ? -8.432 -1.167 13.586 1.00 95.00 174 HIS A O 1
ATOM 1401 N N . SER A 1 175 ? -6.455 -0.092 13.441 1.00 96.25 175 SER A N 1
ATOM 1402 C CA . SER A 1 175 ? -6.503 0.130 11.997 1.00 96.25 175 SER A CA 1
ATOM 1403 C C . SER A 1 175 ? -5.415 -0.649 11.282 1.00 96.25 175 SER A C 1
ATOM 1405 O O . SER A 1 175 ? -4.251 -0.666 11.697 1.00 96.25 175 SER A O 1
ATOM 1407 N N . PHE A 1 176 ? -5.815 -1.260 10.174 1.00 97.25 176 PHE A N 1
ATOM 1408 C CA . PHE A 1 176 ? -4.971 -2.059 9.310 1.00 97.25 176 PHE A CA 1
ATOM 1409 C C . PHE A 1 176 ? -4.899 -1.458 7.906 1.00 97.25 176 PHE A C 1
ATOM 1411 O O . PHE A 1 176 ? -5.934 -1.181 7.300 1.00 97.25 176 PHE A O 1
ATOM 1418 N N . VAL A 1 177 ? -3.694 -1.321 7.354 1.00 97.75 177 VAL A N 1
ATOM 1419 C CA . VAL A 1 177 ? -3.458 -0.848 5.984 1.00 97.75 177 VAL A CA 1
ATOM 1420 C C . VAL A 1 177 ? -3.255 -2.024 5.030 1.00 97.75 177 VAL A C 1
ATOM 1422 O O . VAL A 1 177 ? -2.387 -2.875 5.228 1.00 97.75 177 VAL A O 1
ATOM 1425 N N . TYR A 1 178 ? -4.055 -2.068 3.967 1.00 96.25 178 TYR A N 1
ATOM 1426 C CA . TYR A 1 178 ? -3.967 -3.068 2.907 1.00 96.25 178 TYR A CA 1
ATOM 1427 C C . TYR A 1 178 ? -3.204 -2.496 1.711 1.00 96.25 178 TYR A C 1
ATOM 1429 O O . TYR A 1 178 ? -3.734 -1.736 0.896 1.00 96.25 178 TYR A O 1
ATOM 1437 N N . MET A 1 179 ? -1.926 -2.855 1.625 1.00 90.62 179 MET A N 1
ATOM 1438 C CA . MET A 1 179 ? -1.012 -2.437 0.563 1.00 90.62 179 MET A CA 1
ATOM 1439 C C . MET A 1 179 ? 0.153 -3.420 0.460 1.00 90.62 179 MET A C 1
ATOM 1441 O O . MET A 1 179 ? 0.402 -4.192 1.378 1.00 90.62 179 MET A O 1
ATOM 1445 N N . ALA A 1 180 ? 0.890 -3.420 -0.647 1.00 84.75 180 ALA A N 1
ATOM 1446 C CA . ALA A 1 180 ? 2.045 -4.304 -0.767 1.00 84.75 180 ALA A CA 1
ATOM 1447 C C . ALA A 1 180 ? 3.150 -3.931 0.238 1.00 84.75 180 ALA A C 1
ATOM 1449 O O . ALA A 1 180 ? 3.380 -2.749 0.494 1.00 84.75 180 ALA A O 1
ATOM 1450 N N . TRP A 1 181 ? 3.841 -4.938 0.785 1.00 79.94 181 TRP A N 1
ATOM 1451 C CA . TRP A 1 181 ? 4.866 -4.755 1.823 1.00 79.94 181 TRP A CA 1
ATOM 1452 C C . TRP A 1 181 ? 5.959 -3.766 1.396 1.00 79.94 181 TRP A C 1
ATOM 1454 O O . TRP A 1 181 ? 6.322 -2.880 2.158 1.00 79.94 181 TRP A O 1
ATOM 1464 N N . TYR A 1 182 ? 6.410 -3.845 0.144 1.00 75.88 182 TYR A N 1
ATOM 1465 C CA . TYR A 1 182 ? 7.449 -2.962 -0.379 1.00 75.88 182 TYR A CA 1
ATOM 1466 C C . TYR A 1 182 ? 6.975 -1.507 -0.469 1.00 75.88 182 TYR A C 1
ATOM 1468 O O . TYR A 1 182 ? 7.763 -0.583 -0.306 1.00 75.88 182 TYR A O 1
ATOM 1476 N N . LYS A 1 183 ? 5.676 -1.263 -0.694 1.00 85.88 183 LYS A N 1
ATOM 1477 C CA . LYS A 1 183 ? 5.154 0.107 -0.705 1.00 85.88 183 LYS A CA 1
ATOM 1478 C C . LYS A 1 183 ? 5.262 0.734 0.673 1.00 85.88 183 LYS A C 1
ATOM 1480 O O . LYS A 1 183 ? 5.502 1.930 0.741 1.00 85.88 183 LYS A O 1
ATOM 1485 N N . VAL A 1 184 ? 5.098 -0.058 1.736 1.00 87.31 184 VAL A N 1
ATOM 1486 C CA . VAL A 1 184 ? 5.274 0.421 3.110 1.00 87.31 184 VAL A CA 1
ATOM 1487 C C . VAL A 1 184 ? 6.712 0.894 3.317 1.00 87.31 184 VAL A C 1
ATOM 1489 O O . VAL A 1 184 ? 6.933 1.988 3.824 1.00 87.31 184 VAL A O 1
ATOM 1492 N N . GLU A 1 185 ? 7.689 0.120 2.841 1.00 79.50 185 GLU A N 1
ATOM 1493 C CA . GLU A 1 185 ? 9.116 0.459 2.950 1.00 79.50 185 GLU A CA 1
ATOM 1494 C C . GLU A 1 185 ? 9.492 1.741 2.206 1.00 79.50 185 GLU A C 1
ATOM 1496 O O . GLU A 1 185 ? 10.383 2.469 2.634 1.00 79.50 185 GLU A O 1
ATOM 1501 N N . HIS A 1 186 ? 8.792 2.048 1.115 1.00 79.69 186 HIS A N 1
ATOM 1502 C CA . HIS A 1 186 ? 9.045 3.246 0.322 1.00 79.69 186 HIS A CA 1
ATOM 1503 C C . HIS A 1 186 ? 8.329 4.507 0.822 1.00 79.69 186 HIS A C 1
ATOM 1505 O O . HIS A 1 186 ? 8.644 5.586 0.325 1.00 79.69 186 HIS A O 1
ATOM 1511 N N . ILE A 1 187 ? 7.415 4.421 1.799 1.00 86.44 187 ILE A N 1
ATOM 1512 C CA . ILE A 1 187 ? 6.719 5.606 2.341 1.00 86.44 187 ILE A CA 1
ATOM 1513 C C . ILE A 1 187 ? 7.721 6.619 2.901 1.00 86.44 187 ILE A C 1
ATOM 1515 O O . ILE A 1 187 ? 7.618 7.812 2.626 1.00 86.44 187 ILE A O 1
ATOM 1519 N N . CYS A 1 188 ? 8.702 6.137 3.662 1.00 83.94 188 CYS A N 1
ATOM 1520 C CA . CYS A 1 188 ? 9.657 6.978 4.382 1.00 83.94 188 CYS A CA 1
ATOM 1521 C C . CYS A 1 188 ? 10.913 7.323 3.570 1.00 83.94 188 CYS A C 1
ATOM 1523 O O . CYS A 1 188 ? 11.817 7.996 4.066 1.00 83.94 188 CYS A O 1
ATOM 1525 N N . ILE A 1 189 ? 10.987 6.892 2.307 1.00 74.75 189 ILE A N 1
ATOM 1526 C CA . ILE A 1 189 ? 12.130 7.174 1.440 1.00 74.75 189 ILE A CA 1
ATOM 1527 C C . ILE A 1 189 ? 11.901 8.519 0.743 1.00 74.75 189 ILE A C 1
ATOM 1529 O O . ILE A 1 189 ? 11.220 8.615 -0.276 1.00 74.75 189 ILE A O 1
ATOM 1533 N N . SER A 1 190 ? 12.505 9.575 1.294 1.00 64.25 190 SER A N 1
ATOM 1534 C CA . SER A 1 190 ? 12.597 10.881 0.631 1.00 64.25 190 SER A CA 1
ATOM 1535 C C . SER A 1 190 ? 13.514 10.813 -0.598 1.00 64.25 190 SER A C 1
ATOM 1537 O O . SER A 1 190 ? 14.589 10.207 -0.562 1.00 64.25 190 SER A O 1
ATOM 1539 N N . GLY A 1 191 ? 13.122 11.501 -1.676 1.00 56.69 191 GLY A N 1
ATOM 1540 C CA . GLY A 1 191 ? 13.960 11.718 -2.861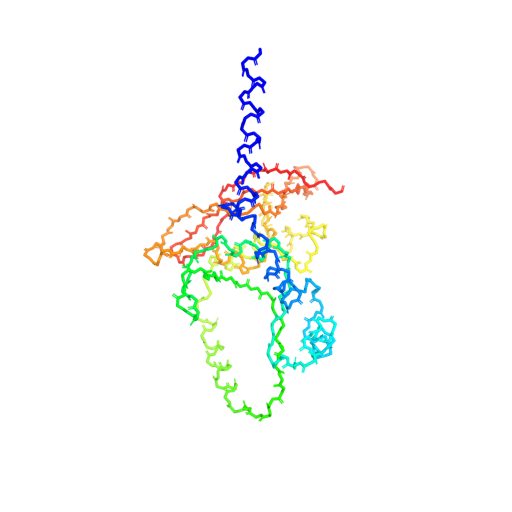 1.00 56.69 191 GLY A CA 1
ATOM 1541 C C . GLY A 1 191 ? 15.201 12.573 -2.604 1.00 56.69 191 GLY A C 1
ATOM 1542 O O . GLY A 1 191 ? 16.129 12.577 -3.411 1.00 56.69 191 GLY A O 1
ATOM 1543 N N . ASN A 1 192 ? 15.237 13.290 -1.479 1.00 56.72 192 ASN A N 1
ATOM 1544 C CA . ASN A 1 192 ? 16.394 14.055 -1.046 1.00 56.72 192 ASN A CA 1
ATOM 1545 C C . ASN A 1 192 ? 17.192 13.248 -0.015 1.00 56.72 192 ASN A C 1
ATOM 1547 O O . ASN A 1 192 ? 16.755 13.050 1.118 1.00 56.72 192 ASN A O 1
ATOM 1551 N N . TRP A 1 193 ? 18.394 12.810 -0.397 1.00 54.41 193 TRP A N 1
ATOM 1552 C CA . TRP A 1 193 ? 19.288 12.009 0.449 1.00 54.41 193 TRP A CA 1
ATOM 1553 C C . TRP A 1 193 ? 19.590 12.649 1.815 1.00 54.41 193 TRP A C 1
ATOM 1555 O O . TRP A 1 193 ? 19.850 11.926 2.775 1.00 54.41 193 TRP A O 1
ATOM 1565 N N . LYS A 1 194 ? 19.542 13.987 1.908 1.00 57.34 194 LYS A N 1
ATOM 1566 C CA . LYS A 1 194 ? 19.817 14.746 3.139 1.00 57.34 194 LYS A CA 1
ATOM 1567 C C . LYS A 1 194 ? 18.698 14.674 4.184 1.00 57.34 194 LYS A C 1
ATOM 1569 O O . LYS A 1 194 ? 18.978 14.898 5.355 1.00 57.34 194 LYS A O 1
ATOM 1574 N N . ASP A 1 195 ? 17.481 14.309 3.783 1.00 55.78 195 ASP A N 1
ATOM 1575 C CA . ASP A 1 195 ? 16.305 14.251 4.666 1.00 55.78 195 ASP A CA 1
ATOM 1576 C C . ASP A 1 195 ? 15.963 12.817 5.108 1.00 55.78 195 ASP A C 1
ATOM 1578 O O . ASP A 1 195 ? 14.922 12.579 5.710 1.00 55.78 195 ASP A O 1
ATOM 1582 N N . ARG A 1 196 ? 16.828 11.842 4.797 1.00 56.25 196 ARG A N 1
ATOM 1583 C CA . ARG A 1 196 ? 16.537 10.406 4.933 1.00 56.25 196 ARG A CA 1
ATOM 1584 C C . ARG A 1 196 ? 16.411 9.908 6.382 1.00 56.25 196 ARG A C 1
ATOM 1586 O O . ARG A 1 196 ? 15.829 8.853 6.591 1.00 56.25 196 ARG A O 1
ATOM 1593 N N . TYR A 1 197 ? 16.925 10.652 7.362 1.00 60.06 197 TYR A N 1
ATOM 1594 C CA . TYR A 1 197 ? 17.041 10.194 8.754 1.00 60.06 197 TYR A CA 1
ATOM 1595 C C . TYR A 1 197 ? 16.451 11.202 9.743 1.00 60.06 197 TYR A C 1
ATOM 1597 O O . TYR A 1 197 ? 17.151 11.752 10.598 1.00 60.06 197 TYR A O 1
ATOM 1605 N N . ARG A 1 198 ? 15.162 11.525 9.594 1.00 68.94 198 ARG A N 1
ATOM 1606 C CA . ARG A 1 198 ? 14.474 12.446 10.504 1.00 68.94 198 ARG A CA 1
ATOM 1607 C C . ARG A 1 198 ? 13.055 11.978 10.785 1.00 68.94 198 ARG A C 1
ATOM 1609 O O . ARG A 1 198 ? 12.338 11.610 9.856 1.00 68.94 198 ARG A O 1
ATOM 1616 N N . ASN A 1 199 ? 12.652 12.091 12.053 1.00 85.12 199 ASN A N 1
ATOM 1617 C CA . ASN A 1 199 ? 11.259 11.911 12.448 1.00 85.12 199 ASN A CA 1
ATOM 1618 C C . ASN A 1 199 ? 10.378 12.834 11.605 1.00 85.12 199 ASN A C 1
ATOM 1620 O O . ASN A 1 199 ? 10.562 14.057 11.608 1.00 85.12 199 ASN A O 1
ATOM 1624 N N . SER A 1 200 ? 9.473 12.240 10.840 1.00 88.00 200 SER A N 1
ATOM 1625 C CA . SER A 1 200 ? 8.649 12.956 9.875 1.00 88.00 200 SER A CA 1
ATOM 1626 C C . SER A 1 200 ? 7.275 12.317 9.742 1.00 88.00 200 SER A C 1
ATOM 1628 O O . SER A 1 200 ? 7.076 11.152 10.069 1.00 88.00 200 SER A O 1
ATOM 1630 N N . TYR A 1 201 ? 6.324 13.117 9.269 1.00 92.06 201 TYR 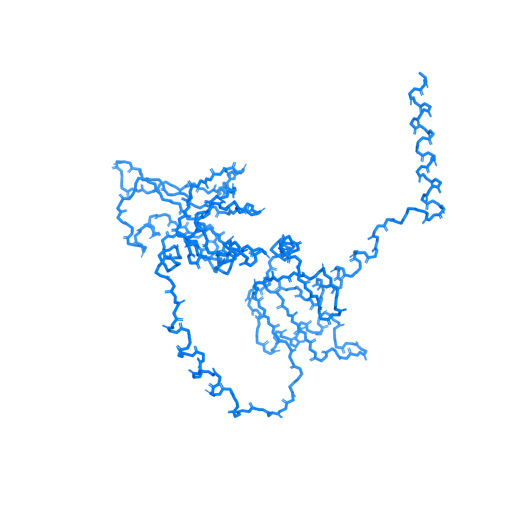A N 1
ATOM 1631 C CA . TYR A 1 201 ? 4.939 12.714 9.076 1.00 92.06 201 TYR A CA 1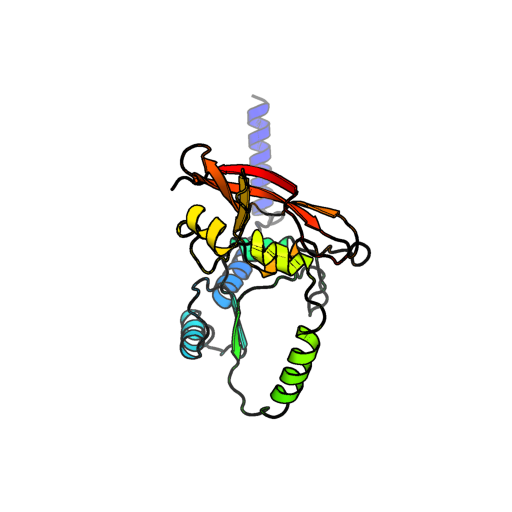
ATOM 1632 C C . TYR A 1 201 ? 4.630 12.788 7.587 1.00 92.06 201 TYR A C 1
ATOM 1634 O O . TYR A 1 201 ? 4.654 13.873 6.998 1.00 92.06 201 TYR A O 1
ATOM 1642 N N . VAL A 1 202 ? 4.367 11.642 6.967 1.00 90.75 202 VAL A N 1
ATOM 1643 C CA . VAL A 1 202 ? 4.263 11.514 5.512 1.00 90.75 202 VAL A CA 1
ATOM 1644 C C . VAL A 1 202 ? 2.875 11.022 5.133 1.00 90.75 202 VAL A C 1
ATOM 1646 O O . VAL A 1 202 ? 2.439 9.956 5.559 1.00 90.75 202 VAL A O 1
ATOM 1649 N N . TRP A 1 203 ? 2.178 11.791 4.299 1.00 91.88 203 TRP A N 1
ATOM 1650 C CA . TRP A 1 203 ? 0.923 11.353 3.695 1.00 91.88 203 TRP A CA 1
ATOM 1651 C C . TRP A 1 203 ? 1.188 10.406 2.526 1.00 91.88 203 TRP A C 1
ATOM 1653 O O . TRP A 1 203 ? 2.015 10.685 1.655 1.00 91.88 203 TRP A O 1
ATOM 1663 N N . ALA A 1 204 ? 0.435 9.310 2.470 1.00 88.88 204 ALA A N 1
ATOM 1664 C CA . ALA A 1 204 ? 0.399 8.433 1.313 1.00 88.88 204 ALA A CA 1
ATOM 1665 C C . ALA A 1 204 ? 0.001 9.220 0.057 1.00 88.88 204 ALA A C 1
ATOM 1667 O O . ALA A 1 204 ? -1.005 9.932 0.045 1.00 88.88 204 ALA A O 1
ATOM 1668 N N . GLN A 1 205 ? 0.757 9.043 -1.027 1.00 83.94 205 GLN A N 1
ATOM 1669 C CA . GLN A 1 205 ? 0.486 9.723 -2.298 1.00 83.94 205 GLN A CA 1
ATOM 1670 C C . GLN A 1 205 ? -0.810 9.237 -2.965 1.00 83.94 205 GLN A C 1
ATOM 1672 O O . GLN A 1 205 ? -1.440 9.967 -3.728 1.00 83.94 205 GLN A O 1
ATOM 1677 N N . THR A 1 206 ? -1.216 8.000 -2.677 1.00 82.88 206 THR A N 1
ATOM 1678 C CA . THR A 1 206 ? -2.424 7.370 -3.216 1.00 82.88 206 THR A CA 1
ATOM 1679 C C . THR A 1 206 ? -3.324 6.887 -2.082 1.00 82.88 206 THR A C 1
ATOM 1681 O O . THR A 1 206 ? -2.789 6.431 -1.070 1.00 82.88 206 THR A O 1
ATOM 1684 N N . PRO A 1 207 ? -4.659 6.897 -2.252 1.00 90.44 207 PRO A N 1
ATOM 1685 C CA . PRO A 1 207 ? -5.571 6.299 -1.285 1.00 90.44 207 PRO A CA 1
ATOM 1686 C C . PRO A 1 207 ? -5.256 4.818 -1.037 1.00 90.44 207 PRO A C 1
ATOM 1688 O O . PRO A 1 207 ? -4.990 4.060 -1.972 1.00 90.44 207 PRO A O 1
ATOM 1691 N N . ILE A 1 208 ? -5.309 4.403 0.225 1.00 95.00 208 ILE A N 1
ATOM 1692 C CA . ILE A 1 208 ? -5.030 3.041 0.687 1.00 95.00 208 ILE A CA 1
ATOM 1693 C C . ILE A 1 208 ? -6.324 2.435 1.230 1.00 95.00 208 ILE A C 1
ATOM 1695 O O . ILE A 1 208 ? -7.106 3.114 1.899 1.00 95.00 208 ILE A O 1
ATOM 1699 N N . LYS A 1 209 ? -6.555 1.149 0.952 1.00 96.75 209 LYS A N 1
ATOM 1700 C CA . LYS A 1 209 ? -7.643 0.395 1.582 1.00 96.75 209 LYS A CA 1
ATOM 1701 C C . LYS A 1 209 ? -7.308 0.182 3.056 1.00 96.75 209 LYS A C 1
ATOM 1703 O O . LYS A 1 209 ? -6.252 -0.362 3.370 1.00 96.75 209 LYS A O 1
ATOM 1708 N N . VAL A 1 210 ? -8.204 0.584 3.945 1.00 98.00 210 VAL A N 1
ATOM 1709 C CA . VAL A 1 210 ? -8.047 0.416 5.392 1.00 98.00 210 VAL A CA 1
ATOM 1710 C C . VAL A 1 210 ? -9.180 -0.445 5.919 1.00 98.00 210 VAL A C 1
ATOM 1712 O O . VAL A 1 210 ? -10.340 -0.255 5.542 1.00 98.00 210 VAL A O 1
ATOM 1715 N N . LEU A 1 211 ? -8.826 -1.401 6.775 1.00 97.69 211 LEU A N 1
ATOM 1716 C CA . LEU A 1 211 ? -9.764 -2.134 7.615 1.00 97.69 211 LEU A CA 1
ATOM 1717 C C . LEU A 1 211 ? -9.638 -1.593 9.038 1.00 97.69 211 LEU A C 1
ATOM 1719 O O . LEU A 1 211 ? -8.599 -1.749 9.679 1.00 97.69 211 LEU A O 1
ATOM 1723 N N . GLU A 1 212 ? -10.695 -0.956 9.519 1.00 96.44 212 GLU A N 1
ATOM 1724 C CA . GLU A 1 212 ? -10.791 -0.461 10.885 1.00 96.44 212 GLU A CA 1
ATOM 1725 C C . GLU A 1 212 ? -11.648 -1.419 11.718 1.00 96.44 212 GLU A C 1
ATOM 1727 O O . GLU A 1 212 ? -12.779 -1.754 11.352 1.00 96.44 212 GLU A O 1
ATOM 1732 N N . CYS A 1 213 ? -11.087 -1.864 12.839 1.00 94.94 213 CYS A N 1
ATOM 1733 C CA . CYS A 1 213 ? -11.707 -2.779 13.784 1.00 94.94 213 CYS A CA 1
ATOM 1734 C C . CYS A 1 213 ? -12.110 -2.012 15.036 1.00 94.94 213 CYS A C 1
ATOM 1736 O O . CYS A 1 213 ? -11.240 -1.543 15.766 1.00 94.94 213 CYS A O 1
ATOM 1738 N N . HIS A 1 214 ? -13.407 -1.914 15.318 1.00 93.38 214 HIS A N 1
ATOM 1739 C CA . HIS A 1 214 ? -13.931 -1.256 16.514 1.00 93.38 214 HIS A CA 1
ATOM 1740 C C . HIS A 1 214 ? -14.585 -2.271 17.451 1.00 93.38 214 HIS A C 1
ATOM 1742 O O . HIS A 1 214 ? -15.460 -3.024 17.031 1.00 93.38 214 HIS A O 1
ATOM 1748 N N . ARG A 1 215 ? -14.175 -2.316 18.718 1.00 90.56 215 ARG A N 1
ATOM 1749 C CA . ARG A 1 215 ? -14.681 -3.306 19.672 1.00 90.56 215 ARG A CA 1
ATOM 1750 C C . ARG A 1 215 ? -16.091 -2.946 20.138 1.00 90.56 215 ARG A C 1
ATOM 1752 O O . ARG A 1 215 ? -16.326 -1.857 20.648 1.00 90.56 215 ARG A O 1
ATOM 1759 N N . GLU A 1 216 ? -17.021 -3.887 20.026 1.00 87.00 216 GLU A N 1
ATOM 1760 C CA . GLU A 1 216 ? -18.369 -3.762 20.576 1.00 87.00 216 GLU A CA 1
ATOM 1761 C C . GLU A 1 216 ? -18.327 -4.034 22.091 1.00 87.00 216 GLU A C 1
ATOM 1763 O O . GLU A 1 216 ? -18.006 -5.143 22.531 1.00 87.00 216 GLU A O 1
ATOM 1768 N N . ASN A 1 217 ? -18.666 -3.018 22.893 1.00 76.19 217 ASN A N 1
ATOM 1769 C CA . ASN A 1 217 ? -18.516 -3.019 24.357 1.00 76.19 217 ASN A CA 1
ATOM 1770 C C . ASN A 1 217 ? -19.160 -4.219 25.073 1.00 76.19 217 ASN A C 1
ATOM 1772 O O . ASN A 1 217 ? -18.662 -4.646 26.109 1.00 76.19 217 ASN A O 1
ATOM 1776 N N . PHE A 1 218 ? -20.252 -4.768 24.536 1.00 66.19 218 PHE A N 1
ATOM 1777 C CA . PHE A 1 218 ? -21.080 -5.744 25.253 1.00 66.19 218 PHE A CA 1
ATOM 1778 C C . PHE A 1 218 ? -20.935 -7.191 24.774 1.00 66.19 218 PHE A C 1
ATOM 1780 O O . PHE A 1 218 ? -21.315 -8.101 25.505 1.00 66.19 218 PHE A O 1
ATOM 1787 N N . LYS A 1 219 ? -20.398 -7.432 23.571 1.00 72.44 219 LYS A N 1
ATOM 1788 C CA . LYS A 1 219 ? -20.337 -8.785 22.978 1.00 72.44 219 LYS A CA 1
ATOM 1789 C C . LYS A 1 219 ? -18.922 -9.314 22.777 1.00 72.44 219 LYS A C 1
ATOM 1791 O O . LYS A 1 219 ? -18.758 -10.460 22.378 1.00 72.44 219 LYS A O 1
ATOM 1796 N N . GLY A 1 220 ? -17.902 -8.484 23.012 1.00 76.94 220 GLY A N 1
ATOM 1797 C CA . GLY A 1 220 ? -16.508 -8.859 22.766 1.00 76.94 220 GLY A CA 1
ATOM 1798 C C . GLY A 1 220 ? -16.170 -9.075 21.287 1.00 76.94 220 GLY A C 1
ATOM 1799 O O . GLY A 1 220 ? -15.081 -9.557 20.998 1.00 76.94 220 GLY A O 1
ATOM 1800 N N . LYS A 1 221 ? -17.078 -8.701 20.379 1.00 87.06 221 LYS A N 1
ATOM 1801 C CA . LYS A 1 221 ? -16.935 -8.801 18.926 1.00 87.06 221 LYS A CA 1
ATOM 1802 C C . LYS A 1 221 ? -16.401 -7.493 18.344 1.00 87.06 221 LYS A C 1
ATOM 1804 O O . LYS A 1 221 ? -16.642 -6.426 18.910 1.00 87.06 221 LYS A O 1
ATOM 1809 N N . TYR A 1 222 ? -15.714 -7.553 17.212 1.00 90.81 222 TYR A N 1
ATOM 1810 C CA . TYR A 1 222 ? -15.293 -6.380 16.457 1.00 90.81 222 TYR A CA 1
ATOM 1811 C C . TYR A 1 222 ? -16.265 -6.044 15.319 1.00 90.81 222 TYR A C 1
ATOM 1813 O O . TYR A 1 222 ? -16.706 -6.899 14.553 1.00 90.81 222 TYR A O 1
ATOM 1821 N N . ILE A 1 223 ? -16.583 -4.757 15.204 1.00 92.31 223 ILE A N 1
ATOM 1822 C CA . ILE A 1 223 ? -17.282 -4.149 14.075 1.00 92.31 223 ILE A CA 1
ATOM 1823 C C . ILE A 1 223 ? -16.230 -3.705 13.064 1.00 92.31 223 ILE A C 1
ATOM 1825 O O . ILE A 1 223 ? -15.251 -3.044 13.415 1.00 92.31 223 ILE A O 1
ATOM 1829 N N . GLU A 1 224 ? -16.455 -4.058 11.806 1.00 94.75 224 GLU A N 1
ATOM 1830 C CA . GLU A 1 224 ? -15.525 -3.830 10.708 1.00 94.75 224 GLU A CA 1
ATOM 1831 C C . GLU A 1 224 ? -15.985 -2.642 9.866 1.00 94.75 224 GLU A C 1
ATOM 1833 O O . GLU A 1 224 ? -17.126 -2.609 9.398 1.00 94.75 224 GLU A O 1
ATOM 1838 N N . LYS A 1 225 ? -15.090 -1.689 9.615 1.00 96.19 225 LYS A N 1
ATOM 1839 C CA . LYS A 1 225 ? -15.296 -0.637 8.617 1.00 96.19 225 LYS A CA 1
ATOM 1840 C C . LYS A 1 225 ? -14.208 -0.735 7.561 1.00 96.19 225 LYS A C 1
ATOM 1842 O O . LYS A 1 225 ? -13.026 -0.815 7.880 1.00 96.19 225 LYS A O 1
ATOM 1847 N N . ARG A 1 226 ? -14.619 -0.746 6.296 1.00 97.31 226 ARG A N 1
ATOM 1848 C CA . ARG A 1 226 ? -13.724 -0.799 5.138 1.00 97.31 226 ARG A CA 1
ATOM 1849 C C . ARG A 1 226 ? -13.852 0.507 4.372 1.00 97.31 226 ARG A C 1
ATOM 1851 O O . ARG A 1 226 ? -14.966 0.969 4.132 1.00 97.31 226 ARG A O 1
ATOM 1858 N N . SER A 1 227 ? -12.734 1.105 3.990 1.00 96.31 227 SER A N 1
ATOM 1859 C CA . SER A 1 227 ? -12.733 2.372 3.253 1.00 96.31 227 SER A CA 1
ATOM 1860 C C . SER A 1 227 ? -11.434 2.579 2.483 1.00 96.31 227 SER A C 1
ATOM 1862 O O . SER A 1 227 ? -10.405 1.974 2.794 1.00 96.31 227 SER A O 1
ATOM 1864 N N . TYR A 1 228 ? -11.472 3.450 1.480 1.00 94.75 228 TYR A N 1
ATOM 1865 C CA . TYR A 1 228 ? -10.268 4.079 0.947 1.00 94.75 228 TYR A CA 1
ATOM 1866 C C . TYR A 1 228 ? -9.956 5.329 1.762 1.00 94.75 228 TYR A C 1
ATOM 1868 O O . TYR A 1 228 ? -10.842 6.143 2.025 1.00 94.75 228 TYR A O 1
ATOM 1876 N N . ASN A 1 229 ? -8.695 5.488 2.154 1.00 96.19 229 ASN A N 1
ATOM 1877 C CA . ASN A 1 229 ? -8.246 6.587 3.002 1.00 96.19 229 ASN A CA 1
ATOM 1878 C C . ASN A 1 229 ? -6.956 7.175 2.450 1.00 96.19 229 ASN A C 1
ATOM 1880 O O . ASN A 1 229 ? -6.075 6.439 2.005 1.00 96.19 229 ASN A O 1
ATOM 1884 N N . TYR A 1 230 ? -6.804 8.490 2.550 1.00 94.12 230 TYR A N 1
ATOM 1885 C CA . TYR A 1 230 ? -5.463 9.054 2.641 1.00 94.12 230 TYR A CA 1
ATOM 1886 C C . TYR A 1 230 ? -4.949 8.768 4.048 1.00 94.12 230 TYR A C 1
ATOM 1888 O O . TYR A 1 230 ? -5.656 9.034 5.016 1.00 94.12 230 TYR A O 1
ATOM 1896 N N . VAL A 1 231 ? -3.757 8.188 4.155 1.00 97.12 231 VAL A N 1
ATOM 1897 C CA . VAL A 1 231 ? -3.173 7.758 5.431 1.00 97.12 231 VAL A CA 1
ATOM 1898 C C . VAL A 1 231 ? -1.900 8.553 5.670 1.00 97.12 231 VAL A C 1
ATOM 1900 O O . VAL A 1 231 ? -1.072 8.658 4.763 1.00 97.12 231 VAL A O 1
ATOM 1903 N N . GLN A 1 232 ? -1.751 9.112 6.863 1.00 96.56 232 GLN A N 1
ATOM 1904 C CA . GLN A 1 232 ? -0.520 9.720 7.338 1.00 96.56 232 GLN A CA 1
ATOM 1905 C C . GLN A 1 232 ? 0.247 8.708 8.183 1.00 96.56 232 GLN A C 1
ATOM 1907 O O . GLN A 1 232 ? -0.294 8.116 9.117 1.00 96.56 232 GLN A O 1
ATOM 1912 N N . PHE A 1 233 ? 1.516 8.528 7.852 1.00 95.38 233 PHE A N 1
ATOM 1913 C CA . PHE A 1 233 ? 2.436 7.656 8.564 1.00 95.38 233 PHE A CA 1
ATOM 1914 C C . PHE A 1 233 ? 3.461 8.488 9.317 1.00 95.38 233 PHE A C 1
ATOM 1916 O O . PHE A 1 233 ? 3.910 9.519 8.807 1.00 95.38 233 PHE A O 1
ATOM 1923 N N . HIS A 1 234 ? 3.865 8.016 10.491 1.00 94.19 234 HIS A N 1
ATOM 1924 C CA . HIS A 1 234 ? 5.100 8.468 11.109 1.00 94.19 234 HIS A CA 1
ATOM 1925 C C . HIS A 1 234 ? 6.263 7.640 10.556 1.00 94.19 234 HIS A C 1
ATOM 1927 O O . HIS A 1 234 ? 6.169 6.425 10.371 1.00 94.19 234 HIS A O 1
ATOM 1933 N N . CYS A 1 235 ? 7.347 8.336 10.246 1.00 90.81 235 CYS A N 1
ATOM 1934 C CA . CYS A 1 235 ? 8.612 7.778 9.814 1.00 90.81 235 CYS A CA 1
ATOM 1935 C C . CYS A 1 235 ? 9.644 8.088 10.886 1.00 90.81 235 CYS A C 1
ATOM 1937 O O . CYS A 1 235 ? 9.909 9.263 11.141 1.00 90.81 235 CYS A O 1
ATOM 1939 N N . ASN A 1 236 ? 10.234 7.061 11.494 1.00 87.62 236 ASN A N 1
ATOM 1940 C CA . ASN A 1 236 ? 11.274 7.246 12.505 1.00 87.62 236 ASN A CA 1
ATOM 1941 C C . ASN A 1 236 ? 12.608 7.713 11.907 1.00 87.62 236 ASN A C 1
ATOM 1943 O O . ASN A 1 236 ? 12.811 7.762 10.693 1.00 87.62 236 ASN A O 1
ATOM 1947 N N . ALA A 1 237 ? 13.552 8.020 12.796 1.00 84.00 237 ALA A N 1
ATOM 1948 C CA . ALA A 1 237 ? 14.906 8.438 12.455 1.00 84.00 237 ALA A CA 1
ATOM 1949 C C . ALA A 1 237 ? 15.682 7.421 11.597 1.00 84.00 237 ALA A C 1
ATOM 1951 O O . ALA A 1 237 ? 16.596 7.822 10.882 1.00 84.00 237 ALA A O 1
ATOM 1952 N N . ASP A 1 238 ? 15.297 6.143 11.616 1.00 78.12 238 ASP A N 1
ATOM 1953 C CA . ASP A 1 238 ? 15.908 5.093 10.796 1.00 78.12 238 ASP A CA 1
ATOM 1954 C C . ASP A 1 238 ? 15.293 5.006 9.385 1.00 78.12 238 ASP A C 1
ATOM 1956 O O . ASP A 1 238 ? 15.734 4.202 8.562 1.00 78.12 238 ASP A O 1
ATOM 1960 N N . GLY A 1 239 ? 14.285 5.832 9.084 1.00 79.88 239 GLY A N 1
ATOM 1961 C CA . GLY A 1 239 ? 13.618 5.874 7.786 1.00 79.88 239 GLY A CA 1
ATOM 1962 C C . GLY A 1 239 ? 12.594 4.756 7.585 1.00 79.88 239 GLY A C 1
ATOM 1963 O O . GLY A 1 239 ? 12.329 4.381 6.445 1.00 79.88 239 GLY A O 1
ATOM 1964 N N . TYR A 1 240 ? 12.016 4.218 8.663 1.00 86.50 240 TYR A N 1
ATOM 1965 C CA . TYR A 1 240 ? 10.959 3.204 8.601 1.00 86.50 240 TYR A CA 1
ATOM 1966 C C . TYR A 1 240 ? 9.638 3.724 9.154 1.00 86.50 240 TYR A C 1
ATOM 1968 O O . TYR A 1 240 ? 9.618 4.503 10.107 1.00 86.50 240 TYR A O 1
ATOM 1976 N N . VAL A 1 241 ? 8.540 3.216 8.592 1.00 91.19 241 VAL A N 1
ATOM 1977 C CA . VAL A 1 241 ? 7.204 3.410 9.156 1.00 91.19 241 VAL A CA 1
ATOM 1978 C C . VAL A 1 241 ? 7.103 2.639 10.468 1.00 91.19 241 VAL A C 1
ATOM 1980 O O . VAL A 1 241 ? 7.431 1.452 10.512 1.00 91.19 241 VAL A O 1
ATOM 1983 N N . ASP A 1 242 ? 6.634 3.301 11.517 1.00 92.62 242 ASP A N 1
ATOM 1984 C CA . ASP A 1 242 ? 6.425 2.712 12.843 1.00 92.62 242 ASP A CA 1
ATOM 1985 C C . ASP A 1 242 ? 4.996 2.903 13.373 1.00 92.62 242 ASP A C 1
ATOM 1987 O O . ASP A 1 242 ? 4.506 2.037 14.098 1.00 92.62 242 ASP A O 1
ATOM 1991 N N . SER A 1 243 ? 4.278 3.946 12.946 1.00 94.19 243 SER A N 1
ATOM 1992 C CA . SER A 1 243 ? 2.872 4.161 13.307 1.00 94.19 243 SER A CA 1
ATOM 1993 C C . SER A 1 243 ? 2.024 4.792 12.198 1.00 94.19 243 SER A C 1
ATOM 1995 O O . SER A 1 243 ? 2.507 5.403 11.240 1.00 94.19 243 SER A O 1
ATOM 1997 N N . ILE A 1 244 ? 0.709 4.596 12.337 1.00 96.44 244 ILE A N 1
ATOM 1998 C CA . ILE A 1 244 ? -0.325 5.320 11.592 1.00 96.44 244 ILE A CA 1
ATOM 1999 C C . ILE A 1 244 ? -0.779 6.482 12.475 1.00 96.44 244 ILE A C 1
ATOM 2001 O O . ILE A 1 244 ? -1.262 6.242 13.580 1.00 96.44 244 ILE A O 1
ATOM 2005 N N . GLU A 1 245 ? -0.648 7.708 11.977 1.00 96.06 245 GLU A N 1
ATOM 2006 C CA . GLU A 1 245 ? -0.891 8.928 12.758 1.00 96.06 245 GLU A CA 1
ATOM 2007 C C . GLU A 1 245 ? -2.280 9.504 12.513 1.00 96.06 245 GLU A C 1
ATOM 2009 O O . GLU A 1 245 ? -2.990 9.853 13.452 1.00 96.06 245 GLU A O 1
ATOM 2014 N N . ASP A 1 246 ? -2.689 9.565 11.246 1.00 96.56 246 ASP A N 1
ATOM 2015 C CA . ASP A 1 246 ? -3.980 10.127 10.863 1.00 96.56 246 ASP A CA 1
ATOM 2016 C C . ASP A 1 246 ? -4.518 9.473 9.587 1.00 96.56 246 ASP A C 1
ATOM 2018 O O . ASP A 1 246 ? -3.775 8.911 8.775 1.00 96.56 246 ASP A O 1
ATOM 2022 N N . MET A 1 247 ? -5.834 9.526 9.408 1.00 96.50 247 MET A N 1
ATOM 2023 C CA . MET A 1 247 ? -6.538 8.963 8.265 1.00 96.50 247 MET A CA 1
ATOM 2024 C C . MET A 1 247 ? -7.695 9.864 7.845 1.00 96.50 247 MET A C 1
ATOM 2026 O O . MET A 1 247 ? -8.604 10.161 8.616 1.00 96.50 247 MET A O 1
ATOM 2030 N N . LYS A 1 248 ? -7.714 10.224 6.561 1.00 95.50 248 LYS A N 1
ATOM 2031 C CA . LYS A 1 248 ? -8.835 10.917 5.931 1.00 95.50 248 LYS A CA 1
ATOM 2032 C C . LYS A 1 248 ? -9.596 9.955 5.032 1.00 95.50 248 LYS A C 1
ATOM 2034 O O . LYS A 1 248 ? -9.109 9.590 3.958 1.00 95.50 248 LYS A O 1
ATOM 2039 N N . VAL A 1 249 ? -10.805 9.594 5.458 1.00 95.56 249 VAL A N 1
ATOM 2040 C CA . VAL A 1 249 ? -11.727 8.758 4.681 1.00 95.56 249 VAL A CA 1
ATOM 2041 C C . VAL A 1 249 ? -12.069 9.465 3.371 1.00 95.56 249 VAL A C 1
ATOM 2043 O O . VAL A 1 249 ? -12.547 10.600 3.374 1.00 95.56 249 VAL A O 1
ATOM 2046 N N . LEU A 1 250 ? -11.811 8.789 2.253 1.00 91.44 250 LEU A N 1
ATOM 2047 C CA . LEU A 1 250 ? -12.217 9.227 0.922 1.00 91.44 250 LEU A CA 1
ATOM 2048 C C . LEU A 1 250 ? -13.595 8.660 0.583 1.00 91.44 250 LEU A C 1
ATOM 2050 O O . LEU A 1 250 ? -14.517 9.414 0.289 1.00 91.44 250 LEU A O 1
ATOM 2054 N N . GLU A 1 251 ? -13.735 7.337 0.658 1.00 89.44 251 GLU A N 1
ATOM 2055 C CA . GLU A 1 251 ? -14.996 6.649 0.387 1.00 89.44 251 GLU A CA 1
ATOM 2056 C C . GLU A 1 251 ? -15.091 5.326 1.172 1.00 89.44 251 GLU A C 1
ATOM 2058 O O . GLU A 1 251 ? -14.083 4.625 1.337 1.00 89.44 251 GLU A O 1
ATOM 2063 N N . PRO A 1 252 ? -16.281 4.966 1.684 1.00 92.69 252 PRO A N 1
ATOM 2064 C CA . PRO A 1 252 ? -16.519 3.662 2.290 1.00 92.69 252 PRO A CA 1
ATOM 2065 C C . PRO A 1 252 ? -16.563 2.555 1.228 1.00 92.69 252 PRO A C 1
ATOM 2067 O O . PRO A 1 252 ? -16.999 2.762 0.100 1.00 92.69 252 PRO A O 1
ATOM 2070 N N . ILE A 1 253 ? -16.150 1.351 1.617 1.00 91.00 253 ILE A N 1
ATOM 2071 C CA . ILE A 1 253 ? -16.262 0.134 0.813 1.00 91.00 253 ILE A CA 1
ATOM 2072 C C . ILE A 1 253 ? -17.359 -0.711 1.451 1.00 91.00 253 ILE A C 1
ATOM 2074 O O . ILE A 1 253 ? -17.160 -1.308 2.511 1.00 91.00 253 ILE A O 1
ATOM 2078 N N . PHE A 1 254 ? -18.521 -0.740 0.809 1.00 84.12 254 PHE A N 1
ATOM 2079 C CA . PHE A 1 254 ? -19.616 -1.613 1.212 1.00 84.12 254 PHE A CA 1
ATOM 2080 C C . PHE A 1 254 ? -19.376 -3.017 0.649 1.00 84.12 254 PHE A C 1
ATOM 2082 O O . PHE A 1 254 ? -18.954 -3.156 -0.500 1.00 84.12 254 PHE A O 1
ATOM 2089 N N . ALA A 1 255 ? -19.564 -4.023 1.503 1.00 61.31 255 ALA A N 1
ATOM 2090 C CA . ALA A 1 255 ? -19.506 -5.433 1.129 1.00 61.31 255 ALA A CA 1
ATOM 2091 C C . ALA A 1 255 ? -20.789 -5.857 0.407 1.00 61.31 255 ALA A C 1
ATOM 2093 O O . ALA A 1 255 ? -21.860 -5.317 0.771 1.00 61.31 255 ALA A O 1
#